Protein AF-A0AAW0ESG6-F1 (afdb_monomer)

Sequence (298 aa):
MRFTSLAPRLLRRYSSSGGVVALDISRRGLSHQASRWLDRLRYGADDAPTMGSWESAYDDDAIGMRKLYCKALVHASGGSRLARDWIAGCAALTSPDPSLIHTALQHDATEADVHELREYILSQMLEHGSRRSGGRSHHQPGTRASEVRNQHDEDDDDDDDDLPEVMAPRARTGRAAITPAAAPESSSTTAESPPSPSSSAPPPLPPPTPESIRDAEHCLLQHSPEVRCFMYDAMTAGLFHSNNDLRTVEAARRHTFAIGAIIFGLSFDELTALWRVVEAELLLKKEKTKVLGQQWGE

Foldseek 3Di:
DDDDDDDDDDDDDDPDPPPPPPPPPVLPADDLVVLLVVCCVQPVDSAAAQLLHSDALPDPVVVVSSLLSLLLLCVLLVVDQQLLVVQLVSCVRHHSDCVSNVSSNDRPRDVVSNLVNLVVLLVVVVVVVVVVVPDPDPDDDDDDDDDDDDDDDDDDDDDDDDDDDDDDDDDDDDDDDDDDDDDDDDDDDDDDDDPDPDPDDDPPDPDQDPVNVVVVSLVVLQPDSSLLSSLLSSLLSSCRVVVPPVVSNVVSLVSSVCSCCVNNVHDPVSSVVSNVVSVVVVVVVVVCCVVVVDDPDD

Mean predicted aligned error: 17.23 Å

pLDDT: mean 72.79, std 23.31, range [29.19, 98.31]

Organism: NCBI:txid1808958

Radius of gyration: 32.1 Å; Cα contacts (8 Å, |Δi|>4): 223; chains: 1; bounding box: 64×110×81 Å

Secondary structure (DSSP, 8-state):
----------------------------PPPHHHHHHHHHHHHSSSS--BTTBSS-TT-HHHHHHHHHHHHHHHHHTT--HHHHHHHHHHHHHH-S-HHHHHHHT-S---HHHHHHHHHHHHHHHHHHHHHHHS----------------------------------------------------------PPP------PPPPPPPPHHHHHHHHHHHHHH-HHHHHHHHHHHHHHHTT-TT-HHHHHHHHHHHHHHHHHTS---HHHHHHHHHHHHHHHHHHHHHHHHHT-----

Solvent-accessible surface area (backbone atoms only — not comparable to full-atom values): 18867 Å² total; per-residue (Å²): 134,86,87,86,80,83,87,84,90,79,91,76,90,75,87,70,85,74,72,78,75,75,74,78,69,72,78,78,56,69,52,74,69,53,47,34,49,49,27,32,71,74,70,73,30,74,74,64,54,60,60,72,29,82,60,58,71,79,42,72,78,43,47,61,50,34,44,41,39,38,29,17,37,33,32,47,18,68,59,41,71,52,18,18,53,46,48,20,52,48,34,62,68,66,28,71,57,67,65,44,31,54,54,19,67,52,88,81,53,39,72,64,38,40,50,52,45,50,53,50,54,51,51,53,52,53,56,58,52,54,66,69,72,73,74,83,80,82,80,81,83,89,83,86,89,80,90,80,89,84,88,81,89,84,84,89,82,90,81,89,79,91,72,89,81,79,89,76,85,87,86,78,89,84,89,84,86,82,83,90,83,82,86,81,82,90,82,88,79,80,93,74,86,77,78,76,82,73,90,65,76,77,75,79,76,74,78,83,48,75,64,60,50,51,54,52,51,22,59,53,40,58,72,36,64,57,51,52,51,51,52,47,49,17,52,46,24,35,51,42,88,46,82,80,40,63,67,58,52,52,50,37,48,52,51,36,49,49,47,39,36,73,76,39,44,39,50,71,67,58,52,50,52,49,48,50,52,48,52,52,51,54,50,50,54,52,51,49,34,66,74,69,66,55,76,74,84,128

Structure (mmCIF, N/CA/C/O backbone):
data_AF-A0AAW0ESG6-F1
#
_entry.id   AF-A0AAW0ESG6-F1
#
loop_
_atom_site.group_PDB
_atom_site.id
_atom_site.type_symbol
_atom_site.label_atom_id
_atom_site.label_alt_id
_atom_site.label_comp_id
_atom_site.label_asym_id
_atom_site.label_entity_id
_atom_site.label_seq_id
_atom_site.pdbx_PDB_ins_code
_atom_site.Cartn_x
_atom_site.Cartn_y
_atom_site.Cartn_z
_atom_site.occupancy
_atom_site.B_iso_or_equiv
_atom_site.auth_seq_id
_atom_site.auth_comp_id
_atom_site.auth_asym_id
_atom_site.auth_atom_id
_atom_site.pdbx_PDB_model_num
ATOM 1 N N . MET A 1 1 ? -8.968 62.641 29.604 1.00 33.25 1 MET A N 1
ATOM 2 C CA . MET A 1 1 ? -7.976 63.092 28.602 1.00 33.25 1 MET A CA 1
ATOM 3 C C . MET A 1 1 ? -6.619 63.225 29.281 1.00 33.25 1 MET A C 1
ATOM 5 O O . MET A 1 1 ? -6.559 63.890 30.299 1.00 33.25 1 MET A O 1
ATOM 9 N N . ARG A 1 2 ? -5.586 62.612 28.681 1.00 32.06 2 ARG A N 1
ATOM 10 C CA . ARG A 1 2 ? -4.134 62.795 28.898 1.00 32.06 2 ARG A CA 1
ATOM 11 C C . ARG A 1 2 ? -3.562 62.532 30.302 1.00 32.06 2 ARG A C 1
ATOM 13 O O . ARG A 1 2 ? -3.651 63.373 31.181 1.00 32.06 2 ARG A O 1
ATOM 20 N N . PHE A 1 3 ? -2.778 61.459 30.399 1.00 29.19 3 PHE A N 1
ATOM 21 C CA . PHE A 1 3 ? -1.418 61.561 30.928 1.00 29.19 3 PHE A CA 1
ATOM 22 C C . PHE A 1 3 ? -0.457 60.893 29.942 1.00 29.19 3 PHE A C 1
ATOM 24 O O . PHE A 1 3 ? -0.541 59.704 29.658 1.00 29.19 3 PHE A O 1
ATOM 31 N N . THR A 1 4 ? 0.416 61.714 29.372 1.00 37.34 4 THR A N 1
ATOM 32 C CA . THR A 1 4 ? 1.668 61.331 28.721 1.00 37.34 4 THR A CA 1
ATOM 33 C C . THR A 1 4 ? 2.733 61.145 29.797 1.00 37.34 4 THR A C 1
ATOM 35 O O . THR A 1 4 ? 2.870 62.032 30.636 1.00 37.34 4 THR A O 1
ATOM 38 N N . SER A 1 5 ? 3.542 60.084 29.735 1.00 35.47 5 SER A N 1
ATOM 39 C CA . SER A 1 5 ? 4.913 60.136 30.260 1.00 35.47 5 SER A CA 1
ATOM 40 C C . SER A 1 5 ? 5.808 59.056 29.638 1.00 35.47 5 SER A C 1
ATOM 42 O O . SER A 1 5 ? 5.667 57.870 29.913 1.00 35.47 5 SER A O 1
ATOM 44 N N . LEU A 1 6 ? 6.655 59.526 28.720 1.00 34.28 6 LEU A N 1
ATOM 45 C CA . LEU A 1 6 ? 8.083 59.237 28.523 1.00 34.28 6 LEU A CA 1
ATOM 46 C C . LEU A 1 6 ? 8.638 57.829 28.833 1.00 34.28 6 LEU A C 1
ATOM 48 O O . LEU A 1 6 ? 8.738 57.397 29.977 1.00 34.28 6 LEU A O 1
ATOM 52 N N . ALA A 1 7 ? 9.172 57.204 27.778 1.00 36.34 7 ALA A N 1
ATOM 53 C CA . ALA A 1 7 ? 10.219 56.182 27.846 1.00 36.34 7 ALA A CA 1
ATOM 54 C C . ALA A 1 7 ? 11.552 56.767 28.368 1.00 36.34 7 ALA A C 1
ATOM 56 O O . ALA A 1 7 ? 11.784 57.974 28.244 1.00 36.34 7 ALA A O 1
ATOM 57 N N . PRO A 1 8 ? 12.485 55.915 28.839 1.00 42.25 8 PRO A N 1
ATOM 58 C CA . PRO A 1 8 ? 13.660 55.675 27.998 1.00 42.25 8 PRO A CA 1
ATOM 59 C C . PRO A 1 8 ? 14.181 54.225 27.984 1.00 42.25 8 PRO A C 1
ATOM 61 O O . PRO A 1 8 ? 13.963 53.414 28.878 1.00 42.25 8 PRO A O 1
ATOM 64 N N . ARG A 1 9 ? 14.911 53.948 26.900 1.00 38.94 9 ARG A N 1
ATOM 65 C CA . ARG A 1 9 ? 15.630 52.721 26.536 1.00 38.94 9 ARG A CA 1
ATOM 66 C C . ARG A 1 9 ? 16.686 52.308 27.570 1.00 38.94 9 ARG A C 1
ATOM 68 O O . ARG A 1 9 ? 17.532 53.126 27.914 1.00 38.94 9 ARG A O 1
ATOM 75 N N . LEU A 1 10 ? 16.773 51.007 27.859 1.00 37.81 10 LEU A N 1
ATOM 76 C CA . LEU A 1 10 ? 18.045 50.329 28.131 1.00 37.81 10 LEU A CA 1
ATOM 77 C C . LEU A 1 10 ? 18.095 48.988 27.388 1.00 37.81 10 LEU A C 1
ATOM 79 O O . LEU A 1 10 ? 17.306 48.078 27.622 1.00 37.81 10 LEU A O 1
ATOM 83 N N . LEU A 1 11 ? 19.051 48.910 26.465 1.00 37.44 11 LEU A N 1
ATOM 84 C CA . LEU A 1 11 ? 19.551 47.691 25.847 1.00 37.44 11 LEU A CA 1
ATOM 85 C C . LEU A 1 11 ? 20.154 46.781 26.922 1.00 37.44 11 LEU A C 1
ATOM 87 O O . LEU A 1 11 ? 21.066 47.198 27.635 1.00 37.44 11 LEU A O 1
ATOM 91 N N . ARG A 1 12 ? 19.765 45.505 26.945 1.00 32.03 12 ARG A N 1
ATOM 92 C CA . ARG A 1 12 ? 20.689 44.446 27.360 1.00 32.03 12 ARG A CA 1
ATOM 93 C C . ARG A 1 12 ? 20.434 43.185 26.547 1.00 32.03 12 ARG A C 1
ATOM 95 O O . ARG A 1 12 ? 19.445 42.488 26.740 1.00 32.03 12 ARG A O 1
ATOM 102 N N . ARG A 1 13 ? 21.359 42.929 25.617 1.00 35.78 13 ARG A N 1
ATOM 103 C CA . ARG A 1 13 ? 21.587 41.618 25.010 1.00 35.78 13 ARG A CA 1
ATOM 104 C C . ARG A 1 13 ? 21.754 40.604 26.139 1.00 35.78 13 ARG A C 1
ATOM 106 O O . ARG A 1 13 ? 22.724 40.695 26.885 1.00 35.78 13 ARG A O 1
ATOM 113 N N . TYR A 1 14 ? 20.847 39.644 26.223 1.00 35.81 14 TYR A N 1
ATOM 114 C CA . TYR A 1 14 ? 21.168 38.342 26.779 1.00 35.81 14 TYR A CA 1
ATOM 115 C C . TYR A 1 14 ? 21.298 37.381 25.606 1.00 35.81 14 TYR A C 1
ATOM 117 O O . TYR A 1 14 ? 20.312 36.919 25.040 1.00 35.81 14 TYR A O 1
ATOM 125 N N . SER A 1 15 ? 22.551 37.126 25.231 1.00 44.00 15 SER A N 1
ATOM 126 C CA . SER A 1 15 ? 22.928 35.865 24.611 1.00 44.00 15 SER A CA 1
ATOM 127 C C . SER A 1 15 ? 22.594 34.771 25.619 1.00 44.00 15 SER A C 1
ATOM 129 O O . SER A 1 15 ? 23.345 34.558 26.566 1.00 44.00 15 SER A O 1
ATOM 131 N N . SER A 1 16 ? 21.448 34.120 25.451 1.00 37.12 16 SER A N 1
ATOM 132 C CA . SER A 1 16 ? 21.205 32.828 26.076 1.00 37.12 16 SER A CA 1
ATOM 133 C C . SER A 1 16 ? 21.389 31.782 24.995 1.00 37.12 16 SER A C 1
ATOM 135 O O . SER A 1 16 ? 20.548 31.611 24.114 1.00 37.12 16 SER A O 1
ATOM 137 N N . SER A 1 17 ? 22.555 31.147 25.047 1.00 39.59 17 SER A N 1
ATOM 138 C CA . SER A 1 17 ? 22.829 29.856 24.438 1.00 39.59 17 SER A CA 1
ATOM 139 C C . SER A 1 17 ? 21.845 28.846 25.030 1.00 39.59 17 SER A C 1
ATOM 141 O O . SER A 1 17 ? 22.154 28.156 25.999 1.00 39.59 17 SER A O 1
ATOM 143 N N . GLY A 1 18 ? 20.632 28.806 24.480 1.00 31.14 18 GLY A N 1
ATOM 144 C CA . GLY A 1 18 ? 19.673 27.742 24.723 1.00 31.14 18 GLY A CA 1
ATOM 145 C C . GLY A 1 18 ? 20.180 26.502 24.015 1.00 31.14 18 GLY A C 1
ATOM 146 O O . GLY A 1 18 ? 19.851 26.278 22.854 1.00 31.14 18 GLY A O 1
ATOM 147 N N . GLY A 1 19 ? 21.041 25.749 24.702 1.00 32.47 19 GLY A N 1
ATOM 148 C CA . GLY A 1 19 ? 21.409 24.407 24.295 1.00 32.47 19 GLY A CA 1
ATOM 149 C C . GLY A 1 19 ? 20.128 23.634 24.032 1.00 32.47 19 GLY A C 1
ATOM 150 O O . GLY A 1 19 ? 19.306 23.459 24.932 1.00 32.47 19 GLY A O 1
ATOM 151 N N . VAL A 1 20 ? 19.944 23.227 22.779 1.00 37.28 20 VAL A N 1
ATOM 152 C CA . VAL A 1 20 ? 18.993 22.185 22.429 1.00 37.28 20 VAL A CA 1
ATOM 153 C C . VAL A 1 20 ? 19.449 20.982 23.236 1.00 37.28 20 VAL A C 1
ATOM 155 O O . VAL A 1 20 ? 20.477 20.379 22.937 1.00 37.28 20 VAL A O 1
ATOM 158 N N . VAL A 1 21 ? 18.741 20.702 24.328 1.00 38.62 21 VAL A N 1
ATOM 159 C CA . VAL A 1 21 ? 18.839 19.418 25.002 1.00 38.62 21 VAL A CA 1
ATOM 160 C C . VAL A 1 21 ? 18.396 18.425 23.943 1.00 38.62 21 VAL A C 1
ATOM 162 O O . VAL A 1 21 ? 17.206 18.300 23.661 1.00 38.62 21 VAL A O 1
ATOM 165 N N . ALA A 1 22 ? 19.374 17.808 23.282 1.00 37.84 22 ALA A N 1
ATOM 166 C CA . ALA A 1 22 ? 19.162 16.591 22.538 1.00 37.84 22 ALA A CA 1
ATOM 167 C C . ALA A 1 22 ? 18.583 15.620 23.562 1.00 37.84 22 ALA A C 1
ATOM 169 O O . ALA A 1 22 ? 19.297 15.092 24.414 1.00 37.84 22 ALA A O 1
ATOM 170 N N . LEU A 1 23 ? 17.256 15.488 23.556 1.00 38.47 23 LEU A N 1
ATOM 171 C CA . LEU A 1 23 ? 16.622 14.311 24.100 1.00 38.47 23 LEU A CA 1
ATOM 172 C C . LEU A 1 23 ? 17.260 13.178 23.315 1.00 38.47 23 LEU A C 1
ATOM 174 O O . LEU A 1 23 ? 16.970 12.993 22.134 1.00 38.47 23 LEU A O 1
ATOM 178 N N . ASP A 1 24 ? 18.201 12.503 23.961 1.00 37.38 24 ASP A N 1
ATOM 179 C CA . ASP A 1 24 ? 18.679 11.204 23.549 1.00 37.38 24 ASP A CA 1
ATOM 180 C C . ASP A 1 24 ? 17.465 10.284 23.679 1.00 37.38 24 ASP A C 1
ATOM 182 O O . ASP A 1 24 ? 17.207 9.656 24.711 1.00 37.38 24 ASP A O 1
ATOM 186 N N . ILE A 1 25 ? 16.598 10.346 22.663 1.00 45.62 25 ILE A N 1
ATOM 187 C CA . ILE A 1 25 ? 15.529 9.392 22.444 1.00 45.62 25 ILE A CA 1
ATOM 188 C C . ILE A 1 25 ? 16.291 8.123 22.128 1.00 45.62 25 ILE A C 1
ATOM 190 O O . ILE A 1 25 ? 16.621 7.843 20.978 1.00 45.62 25 ILE A O 1
ATOM 194 N N . SER A 1 26 ? 16.639 7.410 23.198 1.00 40.91 26 SER A N 1
ATOM 195 C CA . SER A 1 26 ? 17.191 6.073 23.158 1.00 40.91 26 SER A CA 1
ATOM 196 C C . SER A 1 26 ? 16.392 5.327 22.096 1.00 40.91 26 SER A C 1
ATOM 198 O O . SER A 1 26 ? 15.177 5.169 22.262 1.00 40.91 26 SER A O 1
ATOM 200 N N . ARG A 1 27 ? 17.041 5.009 20.963 1.00 49.03 27 ARG A N 1
ATOM 201 C CA . ARG A 1 27 ? 16.448 4.337 19.799 1.00 49.03 27 ARG A CA 1
ATOM 202 C C . ARG A 1 27 ? 15.980 2.950 20.249 1.00 49.03 27 ARG A C 1
ATOM 204 O O . ARG A 1 27 ? 16.647 1.950 20.012 1.00 49.03 27 ARG A O 1
ATOM 211 N N . ARG A 1 28 ? 14.854 2.881 20.958 1.00 50.75 28 ARG A N 1
ATOM 212 C CA . ARG A 1 28 ? 14.177 1.638 21.318 1.00 50.75 28 ARG A CA 1
ATOM 213 C C . ARG A 1 28 ? 13.417 1.194 20.084 1.00 50.75 28 ARG A C 1
ATOM 215 O O . ARG A 1 28 ? 12.222 1.439 19.978 1.00 50.75 28 ARG A O 1
ATOM 222 N N . GLY A 1 29 ? 14.120 0.631 19.113 1.00 53.72 29 GLY A N 1
ATOM 223 C CA . GLY A 1 29 ? 13.420 -0.089 18.066 1.00 53.72 29 GLY A CA 1
ATOM 224 C C . GLY A 1 29 ? 13.092 -1.502 18.525 1.00 53.72 29 GLY A C 1
ATOM 225 O O . GLY A 1 29 ? 13.468 -1.960 19.609 1.00 53.72 29 GLY A O 1
ATOM 226 N N . LEU A 1 30 ? 12.321 -2.174 17.690 1.00 61.03 30 LEU A N 1
ATOM 227 C CA . LEU A 1 30 ? 11.852 -3.519 17.952 1.00 61.03 30 LEU A CA 1
ATOM 228 C C . LEU A 1 30 ? 13.020 -4.506 17.893 1.00 61.03 30 LEU A C 1
ATOM 230 O O . LEU A 1 30 ? 13.937 -4.365 17.082 1.00 61.03 30 LEU A O 1
ATOM 234 N N . SER A 1 31 ? 12.993 -5.515 18.764 1.00 70.75 31 SER A N 1
ATOM 235 C CA . SER A 1 31 ? 13.894 -6.658 18.624 1.00 70.75 31 SER A CA 1
ATOM 236 C C . SER A 1 31 ? 13.588 -7.392 17.314 1.00 70.75 31 SER A C 1
ATOM 238 O O . SER A 1 31 ? 12.449 -7.372 16.848 1.00 70.75 31 SER A O 1
ATOM 240 N N . HIS A 1 32 ? 14.559 -8.117 16.748 1.00 69.25 32 HIS A N 1
ATOM 241 C CA . HIS A 1 32 ? 14.316 -8.961 15.566 1.00 69.25 32 HIS A CA 1
ATOM 242 C C . HIS A 1 32 ? 13.120 -9.912 15.748 1.00 69.25 32 HIS A C 1
ATOM 244 O O . HIS A 1 32 ? 12.371 -10.165 14.809 1.00 69.25 32 HIS A O 1
ATOM 250 N N . GLN A 1 33 ? 12.907 -10.408 16.970 1.00 72.69 33 GLN A N 1
ATOM 251 C CA . GLN A 1 33 ? 11.758 -11.247 17.306 1.00 72.69 33 GLN A CA 1
ATOM 252 C C . GLN A 1 33 ? 10.431 -10.478 17.233 1.00 72.69 33 GLN A C 1
ATOM 254 O O . GLN A 1 33 ? 9.443 -11.022 16.745 1.00 72.69 33 GLN A O 1
ATOM 259 N N . ALA A 1 34 ? 10.408 -9.223 17.686 1.00 72.31 34 ALA A N 1
ATOM 260 C CA . ALA A 1 34 ? 9.235 -8.363 17.589 1.00 72.31 34 ALA A CA 1
ATOM 261 C C . ALA A 1 34 ? 8.948 -7.939 16.138 1.00 72.31 34 ALA A C 1
ATOM 263 O O . ALA A 1 34 ? 7.782 -7.922 15.754 1.00 72.31 34 ALA A O 1
ATOM 264 N N . SER A 1 35 ? 9.972 -7.690 15.314 1.00 71.44 35 SER A N 1
ATOM 265 C CA . SER A 1 35 ? 9.792 -7.418 13.878 1.00 71.44 35 SER A CA 1
ATOM 266 C C . SER A 1 35 ? 9.188 -8.616 13.144 1.00 71.44 35 SER A C 1
ATOM 268 O O . SER A 1 35 ? 8.136 -8.479 12.537 1.00 71.44 35 SER A O 1
ATOM 270 N N . ARG A 1 36 ? 9.743 -9.824 13.316 1.00 76.56 36 ARG A N 1
ATOM 271 C CA . ARG A 1 36 ? 9.163 -11.051 12.732 1.00 76.56 36 ARG A CA 1
ATOM 272 C C . ARG A 1 36 ? 7.758 -11.354 13.235 1.00 76.56 36 ARG A C 1
ATOM 274 O O . ARG A 1 36 ? 6.940 -11.940 12.532 1.00 76.56 36 ARG A O 1
ATOM 281 N N . TRP A 1 37 ? 7.473 -11.025 14.494 1.00 75.81 37 TRP A N 1
ATOM 282 C CA . TRP A 1 37 ? 6.117 -11.139 15.020 1.00 75.81 37 TRP A CA 1
ATOM 283 C C . TRP A 1 37 ? 5.169 -10.153 14.330 1.00 75.81 37 TRP A C 1
ATOM 285 O O . TRP A 1 37 ? 4.060 -10.547 13.975 1.00 75.81 37 TRP A O 1
ATOM 295 N N . LEU A 1 38 ? 5.601 -8.911 14.092 1.00 73.94 38 LEU A N 1
ATOM 296 C CA . LEU A 1 38 ? 4.822 -7.933 13.335 1.00 73.94 38 LEU A CA 1
ATOM 297 C C . LEU A 1 38 ? 4.626 -8.342 11.877 1.00 73.94 38 LEU A C 1
ATOM 299 O O . LEU A 1 38 ? 3.518 -8.185 11.375 1.00 73.94 38 LEU A O 1
ATOM 303 N N . ASP A 1 39 ? 5.643 -8.890 11.219 1.00 79.12 39 ASP A N 1
ATOM 304 C CA . ASP A 1 39 ? 5.536 -9.350 9.832 1.00 79.12 39 ASP A CA 1
ATOM 305 C C . ASP A 1 39 ? 4.569 -10.527 9.717 1.00 79.12 39 ASP A C 1
ATOM 307 O O . ASP A 1 39 ? 3.667 -10.509 8.878 1.00 79.12 39 ASP A O 1
ATOM 311 N N . ARG A 1 40 ? 4.644 -11.488 10.646 1.00 77.56 40 ARG A N 1
ATOM 312 C CA . ARG A 1 40 ? 3.643 -12.558 10.743 1.00 77.56 40 ARG A CA 1
ATOM 313 C C . ARG A 1 40 ? 2.249 -12.022 11.004 1.00 77.56 40 ARG A C 1
ATOM 315 O O . ARG A 1 40 ? 1.290 -12.507 10.413 1.00 77.56 40 ARG A O 1
ATOM 322 N N . LEU A 1 41 ? 2.128 -11.035 11.886 1.00 70.00 41 LEU A N 1
ATOM 323 C CA . LEU A 1 41 ? 0.845 -10.427 12.212 1.00 70.00 41 LEU A CA 1
ATOM 324 C C . LEU A 1 41 ? 0.250 -9.659 11.023 1.00 70.00 41 LEU A C 1
ATOM 326 O O . LEU A 1 41 ? -0.967 -9.664 10.866 1.00 70.00 41 LEU A O 1
ATOM 330 N N . ARG A 1 42 ? 1.081 -8.981 10.224 1.00 72.94 42 ARG A N 1
ATOM 331 C CA . ARG A 1 42 ? 0.651 -8.125 9.108 1.00 72.94 42 ARG A CA 1
ATOM 332 C C . ARG A 1 42 ? 0.454 -8.883 7.807 1.00 72.94 42 ARG A C 1
ATOM 334 O O . ARG A 1 42 ? -0.531 -8.662 7.121 1.00 72.94 42 ARG A O 1
ATOM 341 N N . TYR A 1 43 ? 1.392 -9.753 7.467 1.00 81.88 43 TYR A N 1
ATOM 342 C CA . TYR A 1 43 ? 1.466 -10.379 6.150 1.00 81.88 43 TYR A CA 1
ATOM 343 C C . TYR A 1 43 ? 1.310 -11.901 6.203 1.00 81.88 43 TYR A C 1
ATOM 345 O O . TYR A 1 43 ? 1.273 -12.547 5.160 1.00 81.88 43 TYR A O 1
ATOM 353 N N . GLY A 1 44 ? 1.232 -12.497 7.399 1.00 76.81 44 GLY A N 1
ATOM 354 C CA . GLY A 1 44 ? 1.145 -13.951 7.555 1.00 76.81 44 GLY A CA 1
ATOM 355 C C . GLY A 1 44 ? 2.434 -14.694 7.189 1.00 76.81 44 GLY A C 1
ATOM 356 O O . GLY A 1 44 ? 2.390 -15.905 6.985 1.00 76.81 44 GLY A O 1
ATOM 357 N N . ALA A 1 45 ? 3.565 -13.989 7.096 1.00 79.38 45 ALA A N 1
ATOM 358 C CA . ALA A 1 45 ? 4.862 -14.535 6.704 1.00 79.38 45 ALA A CA 1
ATOM 359 C C . ALA A 1 45 ? 5.926 -14.263 7.775 1.00 79.38 45 ALA A C 1
ATOM 361 O O . ALA A 1 45 ? 5.853 -13.260 8.481 1.00 79.38 45 ALA A O 1
ATOM 362 N N . ASP A 1 46 ? 6.910 -15.158 7.896 1.00 75.62 46 ASP A N 1
ATOM 363 C CA . ASP A 1 46 ? 8.012 -14.999 8.857 1.00 75.62 46 ASP A CA 1
ATOM 364 C C . ASP A 1 46 ? 8.942 -13.832 8.509 1.00 75.62 46 ASP A C 1
ATOM 366 O O . ASP A 1 46 ? 9.502 -13.228 9.421 1.00 75.62 46 ASP A O 1
ATOM 370 N N . ASP A 1 47 ? 9.057 -13.504 7.220 1.00 79.50 47 ASP A N 1
ATOM 371 C CA . ASP A 1 47 ? 9.830 -12.376 6.714 1.00 79.50 47 ASP A CA 1
ATOM 372 C C . ASP A 1 47 ? 9.009 -11.638 5.639 1.00 79.50 47 ASP A C 1
ATOM 374 O O . ASP A 1 47 ? 8.425 -12.259 4.743 1.00 79.50 47 ASP A O 1
ATOM 378 N N . ALA A 1 48 ? 8.975 -10.308 5.718 1.00 84.38 48 ALA A N 1
ATOM 379 C CA . ALA A 1 48 ? 8.312 -9.436 4.753 1.00 84.38 48 ALA A CA 1
ATOM 380 C C . ALA A 1 48 ? 9.026 -8.074 4.679 1.00 84.38 48 ALA A C 1
ATOM 382 O O . ALA A 1 48 ? 9.680 -7.670 5.645 1.00 84.38 48 ALA A O 1
ATOM 383 N N . PRO A 1 49 ? 8.898 -7.327 3.566 1.00 85.81 49 PRO A N 1
ATOM 384 C CA . PRO A 1 49 ? 9.491 -6.006 3.470 1.00 85.81 49 PRO A CA 1
ATOM 385 C C . PRO A 1 49 ? 8.755 -5.048 4.411 1.00 85.81 49 PRO A C 1
ATOM 387 O O . PRO A 1 49 ? 7.581 -4.712 4.232 1.00 85.81 49 PRO A O 1
ATOM 390 N N . THR A 1 50 ? 9.466 -4.570 5.424 1.00 84.56 50 THR A N 1
ATOM 391 C CA . THR A 1 50 ? 8.948 -3.584 6.364 1.00 84.56 50 THR A CA 1
ATOM 392 C C . THR A 1 50 ? 9.079 -2.194 5.751 1.00 84.56 50 THR A C 1
ATOM 394 O O . THR A 1 50 ? 10.189 -1.675 5.587 1.00 84.56 50 THR A O 1
ATOM 397 N N . MET A 1 51 ? 7.939 -1.568 5.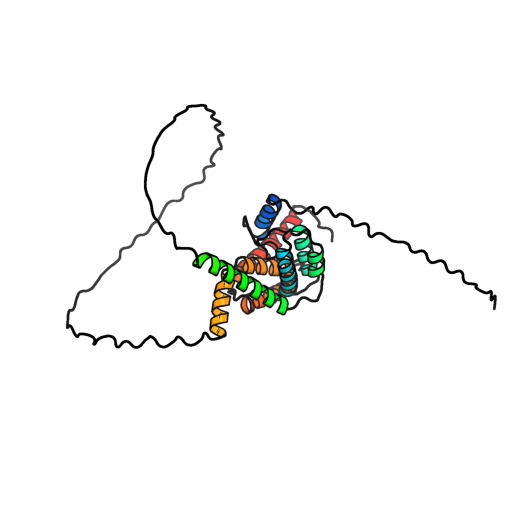437 1.00 86.88 51 MET A N 1
ATOM 398 C CA . MET A 1 51 ? 7.884 -0.256 4.775 1.00 86.88 51 MET A CA 1
ATOM 399 C C . MET A 1 51 ? 8.692 -0.240 3.464 1.00 86.88 51 MET A C 1
ATOM 401 O O . MET A 1 51 ? 9.456 0.688 3.206 1.00 86.88 51 MET A O 1
ATOM 405 N N . GLY A 1 52 ? 8.571 -1.312 2.676 1.00 85.19 52 GLY A N 1
ATOM 406 C CA . GLY A 1 52 ? 9.267 -1.484 1.398 1.00 85.19 52 GLY A CA 1
ATOM 407 C C . GLY A 1 52 ? 10.679 -2.064 1.490 1.00 85.19 52 GLY A C 1
ATOM 408 O O . GLY A 1 52 ? 11.243 -2.397 0.452 1.00 85.19 52 GLY A O 1
ATOM 409 N N . SER A 1 53 ? 11.247 -2.219 2.694 1.00 85.50 53 SER A N 1
ATOM 410 C CA . SER A 1 53 ? 12.636 -2.654 2.888 1.00 85.50 53 SER A CA 1
ATOM 411 C C . SER A 1 53 ? 12.770 -4.017 3.546 1.00 85.50 53 SER A C 1
ATOM 413 O O . SER A 1 53 ? 12.154 -4.270 4.579 1.00 85.50 53 SER A O 1
ATOM 415 N N . TRP A 1 54 ? 13.649 -4.851 2.989 1.00 85.75 54 TRP A N 1
ATOM 416 C CA . TRP A 1 54 ? 14.151 -6.076 3.626 1.00 85.75 54 TRP A CA 1
ATOM 417 C C . TRP A 1 54 ? 15.333 -5.824 4.567 1.00 85.75 54 TRP A C 1
ATOM 419 O O . TRP A 1 54 ? 15.724 -6.710 5.325 1.00 85.75 54 TRP A O 1
ATOM 429 N N . GLU A 1 55 ? 15.928 -4.636 4.495 1.00 83.69 55 GLU A N 1
ATOM 430 C CA . GLU A 1 55 ? 17.079 -4.249 5.305 1.00 83.69 55 GLU A CA 1
ATOM 431 C C . GLU A 1 55 ? 16.649 -3.841 6.715 1.00 83.69 55 GLU A C 1
ATOM 433 O O . GLU A 1 55 ? 15.467 -3.620 7.009 1.00 83.69 55 GLU A O 1
ATOM 438 N N . SER A 1 56 ? 17.622 -3.704 7.615 1.00 77.88 56 SER A N 1
ATOM 439 C CA . SER A 1 56 ? 17.353 -3.368 9.006 1.00 77.88 56 SER A CA 1
ATOM 440 C C . SER A 1 56 ? 16.678 -2.001 9.124 1.00 77.88 56 SER A C 1
ATOM 442 O O . SER A 1 56 ? 16.945 -1.070 8.356 1.00 77.88 56 SER A O 1
ATOM 444 N N . ALA A 1 57 ? 15.807 -1.835 10.124 1.00 73.69 57 ALA A N 1
ATOM 445 C CA . ALA A 1 57 ? 15.139 -0.560 10.418 1.00 73.69 57 ALA A CA 1
ATOM 446 C C . ALA A 1 57 ? 16.118 0.593 10.726 1.00 73.69 57 ALA A C 1
ATOM 448 O O . ALA A 1 57 ? 15.708 1.754 10.759 1.00 73.69 57 ALA A O 1
ATOM 449 N N . TYR A 1 58 ? 17.389 0.259 10.962 1.00 71.88 58 TYR A N 1
ATOM 450 C CA . TYR A 1 58 ? 18.458 1.165 11.366 1.00 71.88 58 TYR A CA 1
ATOM 451 C C . TYR A 1 58 ? 19.482 1.454 10.269 1.00 71.88 58 TYR A C 1
ATOM 453 O O . TYR A 1 58 ? 20.354 2.288 10.504 1.00 71.88 58 TYR A O 1
ATOM 461 N N . ASP A 1 59 ? 19.396 0.781 9.121 1.00 79.44 59 ASP A N 1
ATOM 462 C CA . ASP A 1 59 ? 20.317 1.025 8.015 1.00 79.44 59 ASP A CA 1
ATOM 463 C C . ASP A 1 59 ? 19.949 2.353 7.342 1.00 79.44 59 ASP A C 1
ATOM 465 O O . ASP A 1 59 ? 18.795 2.573 6.956 1.00 79.44 59 ASP A O 1
ATOM 469 N N . ASP A 1 60 ? 20.927 3.255 7.233 1.00 75.56 60 ASP A N 1
ATOM 470 C CA . ASP A 1 60 ? 20.727 4.578 6.634 1.00 75.56 60 ASP A CA 1
ATOM 471 C C . ASP A 1 60 ? 20.381 4.462 5.139 1.00 75.56 60 ASP A C 1
ATOM 473 O O . ASP A 1 60 ? 19.588 5.251 4.635 1.00 75.56 60 ASP A O 1
ATOM 477 N N . ASP A 1 61 ? 20.873 3.437 4.440 1.00 75.50 61 ASP A N 1
ATOM 478 C CA . ASP A 1 61 ? 20.532 3.190 3.031 1.00 75.50 61 ASP A CA 1
ATOM 479 C C . ASP A 1 61 ? 19.046 2.814 2.864 1.00 75.50 61 ASP A C 1
ATOM 481 O O . ASP A 1 61 ? 18.362 3.273 1.941 1.00 75.50 61 ASP A O 1
ATOM 485 N N . ALA A 1 62 ? 18.488 2.095 3.840 1.00 84.12 62 ALA A N 1
ATOM 486 C CA . ALA A 1 62 ? 17.084 1.713 3.863 1.00 84.12 62 ALA A CA 1
ATOM 487 C C . ALA A 1 62 ? 16.141 2.897 4.137 1.00 84.12 62 ALA A C 1
ATOM 489 O O . ALA A 1 62 ? 14.952 2.830 3.808 1.00 84.12 62 ALA A O 1
ATOM 490 N N . ILE A 1 63 ? 16.624 3.991 4.744 1.00 88.38 63 ILE A N 1
ATOM 491 C CA . ILE A 1 63 ? 15.756 5.118 5.109 1.00 88.38 63 ILE A CA 1
ATOM 492 C C . ILE A 1 63 ? 15.243 5.882 3.894 1.00 88.38 63 ILE A C 1
ATOM 494 O O . ILE A 1 63 ? 14.098 6.340 3.893 1.00 88.38 63 ILE A O 1
ATOM 498 N N . GLY A 1 64 ? 16.076 6.006 2.856 1.00 89.06 64 GLY A N 1
ATOM 499 C CA . GLY A 1 64 ? 15.717 6.691 1.619 1.00 89.06 64 GLY A CA 1
ATOM 500 C C . GLY A 1 64 ? 14.522 6.015 0.961 1.00 89.06 64 GLY A C 1
ATOM 501 O O . GLY A 1 64 ? 13.519 6.664 0.662 1.00 89.06 64 GLY A O 1
ATOM 502 N N . MET A 1 65 ? 14.572 4.689 0.853 1.00 90.75 65 MET A N 1
ATOM 503 C CA . MET A 1 65 ? 13.455 3.935 0.309 1.00 90.75 65 MET A CA 1
ATOM 504 C C . MET A 1 65 ? 12.242 3.915 1.242 1.00 90.75 65 MET A C 1
ATOM 506 O O . MET A 1 65 ? 11.132 4.090 0.752 1.00 90.75 65 MET A O 1
ATOM 510 N N . ARG A 1 66 ? 12.392 3.803 2.568 1.00 92.69 66 ARG A N 1
ATOM 511 C CA . ARG A 1 66 ? 11.220 3.882 3.464 1.00 92.69 66 ARG A CA 1
ATOM 512 C C . ARG A 1 66 ? 10.488 5.219 3.341 1.00 92.69 66 ARG A C 1
ATOM 514 O O . ARG A 1 66 ? 9.263 5.251 3.416 1.00 92.69 66 ARG A O 1
ATOM 521 N N . LYS A 1 67 ? 11.213 6.322 3.113 1.00 94.25 67 LYS A N 1
ATOM 522 C CA . LYS A 1 67 ? 10.606 7.632 2.820 1.00 94.25 67 LYS A CA 1
ATOM 523 C C . LYS A 1 67 ? 9.828 7.602 1.513 1.00 94.25 67 LYS A C 1
ATOM 525 O O . LYS A 1 67 ? 8.680 8.039 1.499 1.00 94.25 67 LYS A O 1
ATOM 530 N N . LEU A 1 68 ? 10.432 7.072 0.452 1.00 95.12 68 LEU A N 1
ATOM 531 C CA . LEU A 1 68 ? 9.775 6.908 -0.842 1.00 95.12 68 LEU A CA 1
ATOM 532 C C . LEU A 1 68 ? 8.513 6.038 -0.722 1.00 95.12 68 LEU A C 1
ATOM 534 O O . LEU A 1 68 ? 7.442 6.446 -1.165 1.00 95.12 68 LEU A O 1
ATOM 538 N N . TYR A 1 69 ? 8.610 4.902 -0.028 1.00 96.00 69 TYR A N 1
ATOM 539 C CA . TYR A 1 69 ? 7.492 4.009 0.267 1.00 96.00 69 TYR A CA 1
ATOM 540 C C . TYR A 1 69 ? 6.381 4.739 1.019 1.00 96.00 69 TYR A C 1
ATOM 542 O O . TYR A 1 69 ? 5.234 4.677 0.595 1.00 96.00 69 TYR A O 1
ATOM 550 N N . CYS A 1 70 ? 6.700 5.494 2.080 1.00 95.62 70 CYS A N 1
ATOM 551 C CA . CYS A 1 70 ? 5.720 6.321 2.787 1.00 95.62 70 CYS A CA 1
ATOM 552 C C . CYS A 1 70 ? 4.986 7.276 1.837 1.00 95.62 70 CYS A C 1
ATOM 554 O O . CYS A 1 70 ? 3.759 7.317 1.861 1.00 95.62 70 CYS A O 1
ATOM 556 N N . LYS A 1 71 ? 5.705 8.040 1.002 1.00 96.50 71 LYS A N 1
ATOM 557 C CA . LYS A 1 71 ? 5.078 9.014 0.088 1.00 96.50 71 LYS A CA 1
ATOM 558 C C . LYS A 1 71 ? 4.178 8.325 -0.933 1.00 96.50 71 LYS A C 1
ATOM 560 O O . LYS A 1 71 ? 3.014 8.698 -1.074 1.00 96.50 71 LYS A O 1
ATOM 565 N N . ALA A 1 72 ? 4.687 7.282 -1.584 1.00 97.88 72 ALA A N 1
ATOM 566 C CA . ALA A 1 72 ? 3.921 6.478 -2.527 1.00 97.88 72 ALA A CA 1
ATOM 567 C C . ALA A 1 72 ? 2.670 5.881 -1.868 1.00 97.88 72 ALA A C 1
ATOM 569 O O . ALA A 1 72 ? 1.586 5.911 -2.448 1.00 97.88 72 ALA A O 1
ATOM 570 N N . LEU A 1 73 ? 2.797 5.402 -0.628 1.00 97.38 73 LEU A N 1
ATOM 571 C CA . LEU A 1 73 ? 1.709 4.799 0.130 1.00 97.38 73 LEU A CA 1
ATOM 572 C C . LEU A 1 73 ? 0.621 5.819 0.475 1.00 97.38 73 LEU A C 1
ATOM 574 O O . LEU A 1 73 ? -0.557 5.515 0.311 1.00 97.38 73 LEU A O 1
ATOM 578 N N . VAL A 1 74 ? 0.999 7.041 0.871 1.00 97.12 74 VAL A N 1
ATOM 579 C CA . VAL A 1 74 ? 0.050 8.143 1.109 1.00 97.12 74 VAL A CA 1
ATOM 580 C C . VAL A 1 74 ? -0.760 8.440 -0.152 1.00 97.12 74 VAL A C 1
ATOM 582 O O . VAL A 1 74 ? -1.981 8.594 -0.072 1.00 97.12 74 VAL A O 1
ATOM 585 N N . HIS A 1 75 ? -0.114 8.505 -1.319 1.00 97.62 75 HIS A N 1
ATOM 586 C CA . HIS A 1 75 ? -0.826 8.714 -2.579 1.00 97.62 75 HIS A CA 1
ATOM 587 C C . HIS A 1 75 ? -1.729 7.519 -2.923 1.00 97.62 75 HIS A C 1
ATOM 589 O O . HIS A 1 75 ? -2.907 7.693 -3.249 1.00 97.62 75 HIS A O 1
ATOM 595 N N . ALA A 1 76 ? -1.205 6.298 -2.800 1.00 97.69 76 ALA A N 1
ATOM 596 C CA . ALA A 1 76 ? -1.917 5.077 -3.157 1.00 97.69 76 ALA A CA 1
ATOM 597 C C . ALA A 1 76 ? -3.126 4.790 -2.264 1.00 97.69 76 ALA A C 1
ATOM 599 O O . ALA A 1 76 ? -4.130 4.264 -2.739 1.00 97.69 76 ALA A O 1
ATOM 600 N N . SER A 1 77 ? -3.091 5.215 -1.002 1.00 96.38 77 SER A N 1
ATOM 601 C CA . SER A 1 77 ? -4.225 5.129 -0.081 1.00 96.38 77 SER A CA 1
ATOM 602 C C . SER A 1 77 ? -5.267 6.244 -0.273 1.00 96.38 77 SER A C 1
ATOM 604 O O . SER A 1 77 ? -6.209 6.351 0.512 1.00 96.38 77 SER A O 1
ATOM 606 N N . GLY A 1 78 ? -5.088 7.128 -1.263 1.00 93.25 78 GLY A N 1
ATOM 607 C CA . GLY A 1 78 ? -5.985 8.252 -1.555 1.00 93.25 78 GLY A CA 1
ATOM 608 C C . GLY A 1 78 ? -5.732 9.520 -0.729 1.00 93.25 78 GLY A C 1
ATOM 609 O O . GLY A 1 78 ? -6.548 10.439 -0.760 1.00 93.25 78 GLY A O 1
ATOM 610 N N . GLY A 1 79 ? -4.632 9.593 0.029 1.00 91.69 79 GLY A N 1
ATOM 611 C CA . GLY A 1 79 ? -4.168 10.820 0.692 1.00 91.69 79 GLY A CA 1
ATOM 612 C C . GLY A 1 79 ? -5.048 11.359 1.825 1.00 91.69 79 GLY A C 1
ATOM 613 O O . GLY A 1 79 ? -4.860 12.497 2.265 1.00 91.69 79 GLY A O 1
ATOM 614 N N . SER A 1 80 ? -6.019 10.581 2.313 1.00 91.94 80 SER A N 1
ATOM 615 C CA . SER A 1 80 ? -6.900 11.023 3.397 1.00 91.94 80 SER A CA 1
ATOM 616 C C . SER A 1 80 ? -6.114 11.258 4.694 1.00 91.94 80 SER A C 1
ATOM 618 O O . SER A 1 80 ? -5.055 10.673 4.927 1.00 91.94 80 SER A O 1
ATOM 620 N N . ARG A 1 81 ? -6.627 12.119 5.583 1.00 92.81 81 ARG A N 1
ATOM 621 C CA . ARG A 1 81 ? -6.006 12.328 6.903 1.00 92.81 81 ARG A CA 1
ATOM 622 C C . ARG A 1 81 ? -5.884 11.014 7.682 1.00 92.81 81 ARG A C 1
ATOM 624 O O . ARG A 1 81 ? -4.823 10.747 8.223 1.00 92.81 81 ARG A O 1
ATOM 631 N N . LEU A 1 82 ? -6.937 10.201 7.684 1.00 91.69 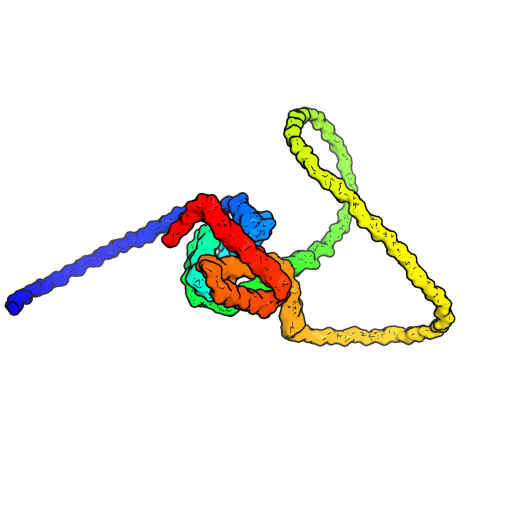82 LEU A N 1
ATOM 632 C CA . LEU A 1 82 ? -6.969 8.939 8.424 1.00 91.69 82 LEU A CA 1
ATOM 633 C C . LEU A 1 82 ? -5.960 7.932 7.868 1.00 91.69 82 LEU A C 1
ATOM 635 O O . LEU A 1 82 ? -5.244 7.301 8.640 1.00 91.69 82 LEU A O 1
ATOM 639 N N . ALA A 1 83 ? -5.840 7.831 6.542 1.00 93.81 83 ALA A N 1
ATOM 640 C CA . ALA A 1 83 ? -4.830 6.977 5.929 1.00 93.81 83 ALA A CA 1
ATOM 641 C C . ALA A 1 83 ? -3.414 7.406 6.341 1.00 93.81 83 ALA A C 1
ATOM 643 O O . ALA A 1 83 ? -2.597 6.575 6.720 1.00 93.81 83 ALA A O 1
ATOM 644 N N . ARG A 1 84 ? -3.138 8.713 6.361 1.00 95.44 84 ARG A N 1
ATOM 645 C CA . ARG A 1 84 ? -1.844 9.250 6.808 1.00 95.44 84 ARG A CA 1
ATOM 646 C C . ARG A 1 84 ? -1.565 8.992 8.283 1.00 95.44 84 ARG A C 1
ATOM 648 O O . ARG A 1 84 ? -0.447 8.613 8.613 1.00 95.44 84 ARG A O 1
ATOM 655 N N . ASP A 1 85 ? -2.567 9.131 9.148 1.00 94.69 85 ASP A N 1
ATOM 656 C CA . ASP A 1 85 ? -2.442 8.808 10.573 1.00 94.69 85 ASP A CA 1
ATOM 657 C C . ASP A 1 85 ? -2.115 7.313 10.767 1.00 94.69 85 ASP A C 1
ATOM 659 O O . ASP A 1 85 ? -1.259 6.962 11.583 1.00 94.69 85 ASP A O 1
ATOM 663 N N . TRP A 1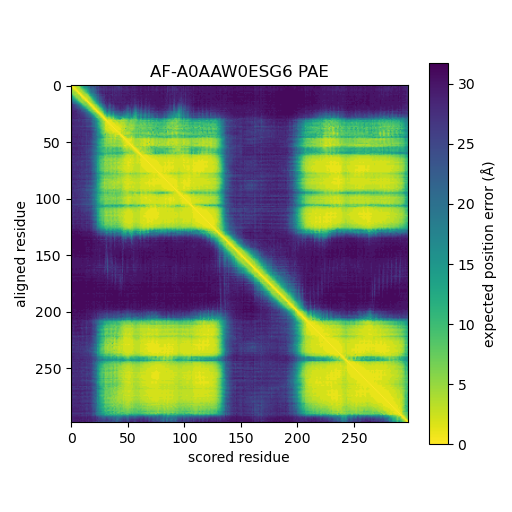 86 ? -2.717 6.426 9.963 1.00 94.19 86 TRP A N 1
ATOM 664 C CA . TRP A 1 86 ? -2.372 5.000 9.952 1.00 94.19 86 TRP A CA 1
ATOM 665 C C . TRP A 1 86 ? -0.929 4.755 9.507 1.00 94.19 86 TRP A C 1
ATOM 667 O O . TRP A 1 86 ? -0.196 4.035 10.186 1.00 94.19 86 TRP A O 1
ATOM 677 N N . ILE A 1 87 ? -0.498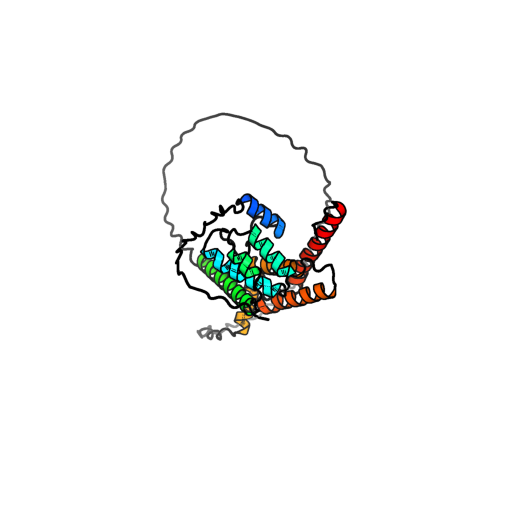 5.373 8.402 1.00 95.56 87 ILE A N 1
ATOM 678 C CA . ILE A 1 87 ? 0.866 5.225 7.870 1.00 95.56 87 ILE A CA 1
ATOM 679 C C . ILE A 1 87 ? 1.891 5.756 8.880 1.00 95.56 87 ILE A C 1
ATOM 681 O O . ILE A 1 87 ? 2.898 5.101 9.138 1.00 95.56 87 ILE A O 1
ATOM 685 N N . ALA A 1 88 ? 1.617 6.900 9.509 1.00 94.75 88 ALA A N 1
ATOM 686 C CA . ALA A 1 88 ? 2.452 7.478 10.556 1.00 94.75 88 ALA A CA 1
ATOM 687 C C . ALA A 1 88 ? 2.563 6.551 11.777 1.00 94.75 88 ALA A C 1
ATOM 689 O O . ALA A 1 88 ? 3.660 6.343 12.296 1.00 94.75 88 ALA A O 1
ATOM 690 N N . GLY A 1 89 ? 1.449 5.946 12.203 1.00 92.94 89 GLY A N 1
ATOM 691 C CA . GLY A 1 89 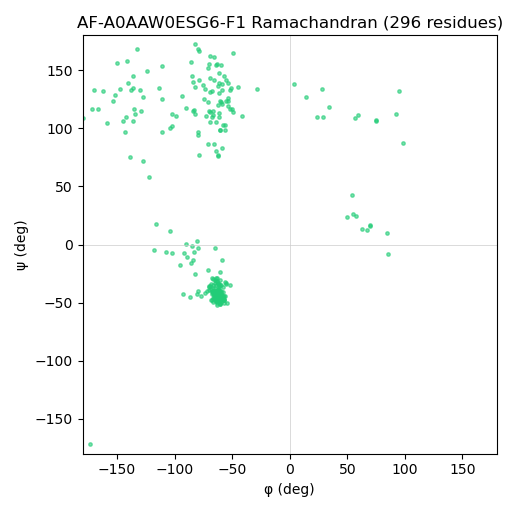? 1.441 4.939 13.264 1.00 92.94 89 GLY A CA 1
ATOM 692 C C . GLY A 1 89 ? 2.249 3.695 12.892 1.00 92.94 89 GLY A C 1
ATOM 693 O O . GLY A 1 89 ? 3.021 3.194 13.706 1.00 92.94 89 GLY A O 1
ATOM 694 N N . CYS A 1 90 ? 2.138 3.230 11.645 1.00 90.94 90 CYS A N 1
ATOM 695 C CA . CYS A 1 90 ? 2.952 2.132 11.133 1.00 90.94 90 CYS A CA 1
ATOM 696 C C . CYS A 1 90 ? 4.439 2.480 11.170 1.00 90.94 90 CYS A C 1
ATOM 698 O O . CYS A 1 90 ? 5.210 1.722 11.748 1.00 90.94 90 CYS A O 1
ATOM 700 N N . ALA A 1 91 ? 4.819 3.643 10.636 1.00 91.50 91 ALA A N 1
ATOM 701 C CA . ALA A 1 91 ? 6.194 4.122 10.631 1.00 91.50 91 ALA A CA 1
ATOM 702 C C . ALA A 1 91 ? 6.774 4.207 12.048 1.00 91.50 91 ALA A C 1
ATOM 704 O O . ALA A 1 91 ? 7.877 3.717 12.270 1.00 91.50 91 ALA A O 1
ATOM 705 N N . ALA A 1 92 ? 6.014 4.745 13.008 1.00 89.88 92 ALA A N 1
ATOM 706 C CA . ALA A 1 92 ? 6.430 4.858 14.406 1.00 89.88 92 ALA A CA 1
ATOM 707 C C . ALA A 1 92 ? 6.660 3.499 15.089 1.00 89.88 92 ALA A C 1
ATOM 709 O O . ALA A 1 92 ? 7.495 3.393 15.985 1.00 89.88 92 ALA A O 1
ATOM 710 N N . LEU A 1 93 ? 5.912 2.464 14.691 1.00 85.25 93 LEU A N 1
ATOM 711 C CA . LEU A 1 93 ? 6.080 1.113 15.225 1.00 85.25 93 LEU A CA 1
ATOM 712 C C . LEU A 1 93 ? 7.263 0.394 14.582 1.00 85.25 93 LEU A C 1
ATOM 714 O O . LEU A 1 93 ? 7.990 -0.319 15.265 1.00 85.25 93 LEU A O 1
ATOM 718 N N . THR A 1 94 ? 7.449 0.555 13.274 1.00 82.62 94 THR A N 1
ATOM 719 C CA . THR A 1 94 ? 8.399 -0.259 12.510 1.00 82.62 94 THR A CA 1
ATOM 720 C C . THR A 1 94 ? 9.771 0.377 12.333 1.00 82.62 94 THR A C 1
ATOM 722 O O . THR A 1 94 ? 10.723 -0.318 11.989 1.00 82.62 94 THR A O 1
ATOM 725 N N . SER A 1 95 ? 9.897 1.689 12.535 1.00 81.38 95 SER A N 1
ATOM 726 C CA . SER A 1 95 ? 11.155 2.408 12.365 1.00 81.38 95 SER A CA 1
ATOM 727 C C . SER A 1 95 ? 11.343 3.470 13.451 1.00 81.38 95 SER A C 1
ATOM 729 O O . SER A 1 95 ? 10.403 4.182 13.795 1.00 81.38 95 SER A O 1
ATOM 731 N N . PRO A 1 96 ? 12.565 3.619 13.989 1.00 76.94 96 PRO A N 1
ATOM 732 C CA . PRO A 1 96 ? 12.859 4.629 14.998 1.00 76.94 96 PRO A CA 1
ATOM 733 C C . PRO A 1 96 ? 13.064 6.039 14.418 1.00 76.94 96 PRO A C 1
ATOM 735 O O . PRO A 1 96 ? 13.324 6.954 15.195 1.00 76.94 96 PRO A O 1
ATOM 738 N N . ASP A 1 97 ? 13.022 6.234 13.092 1.00 85.75 97 ASP A N 1
ATOM 739 C CA . ASP A 1 97 ? 13.283 7.539 12.470 1.00 85.75 97 ASP A CA 1
ATOM 740 C C . ASP A 1 97 ? 12.025 8.438 12.449 1.00 85.75 97 ASP A C 1
ATOM 742 O O . ASP A 1 97 ? 11.072 8.158 11.711 1.00 85.75 97 ASP A O 1
ATOM 746 N N . PRO A 1 98 ? 12.029 9.578 13.175 1.00 88.56 98 PRO A N 1
ATOM 747 C CA . PRO A 1 98 ? 10.915 10.527 13.179 1.00 88.56 98 PRO A CA 1
ATOM 748 C C . PRO A 1 98 ? 10.604 11.125 11.804 1.00 88.56 98 PRO A C 1
ATOM 750 O O . PRO A 1 98 ? 9.483 11.577 11.560 1.00 88.56 98 PRO A O 1
ATOM 753 N N . SER A 1 99 ? 11.577 11.155 10.891 1.00 91.62 99 SER A N 1
ATOM 754 C CA . SER A 1 99 ? 11.389 11.738 9.567 1.00 91.62 99 SER A CA 1
ATOM 755 C C . SER A 1 99 ? 10.345 10.981 8.741 1.00 91.62 99 SER A C 1
ATOM 757 O O . SER A 1 99 ? 9.628 11.612 7.972 1.00 91.62 99 SER A O 1
ATOM 759 N N . LEU A 1 100 ? 10.164 9.672 8.961 1.00 91.56 100 LEU A N 1
ATOM 760 C CA . LEU A 1 100 ? 9.123 8.881 8.293 1.00 91.56 100 LEU A CA 1
ATOM 761 C C . LEU A 1 100 ? 7.714 9.268 8.743 1.00 91.56 100 LEU A C 1
ATOM 763 O O . LEU A 1 100 ? 6.804 9.331 7.917 1.00 91.56 100 LEU A O 1
ATOM 767 N N . ILE A 1 101 ? 7.546 9.571 10.033 1.00 93.56 101 ILE A N 1
ATOM 768 C CA . ILE A 1 101 ? 6.287 10.082 10.587 1.00 93.56 101 ILE A CA 1
ATOM 769 C C . ILE A 1 101 ? 5.973 11.434 9.942 1.00 93.56 101 ILE A C 1
ATOM 771 O O . ILE A 1 101 ? 4.856 11.658 9.480 1.00 93.56 101 ILE A O 1
ATOM 775 N N . HIS A 1 102 ? 6.967 12.323 9.853 1.00 93.38 102 HIS A N 1
ATOM 776 C CA . HIS A 1 102 ? 6.796 13.613 9.189 1.00 93.38 102 HIS A CA 1
ATOM 777 C C . HIS A 1 102 ? 6.416 13.462 7.716 1.00 93.38 102 HIS A C 1
ATOM 779 O O . HIS A 1 102 ? 5.468 14.113 7.286 1.00 93.38 102 HIS A O 1
ATOM 785 N N . THR A 1 103 ? 7.088 12.581 6.974 1.00 93.75 103 THR A N 1
ATOM 786 C CA . THR A 1 103 ? 6.759 12.280 5.575 1.00 93.75 103 THR A CA 1
ATOM 787 C C . THR A 1 103 ? 5.324 11.771 5.430 1.00 93.75 103 THR A C 1
ATOM 789 O O . THR A 1 103 ? 4.581 12.260 4.586 1.00 93.75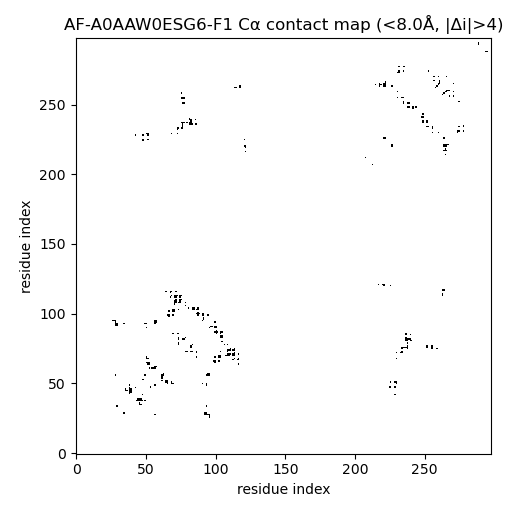 103 THR A O 1
ATOM 792 N N . ALA A 1 104 ? 4.893 10.835 6.280 1.00 93.62 104 ALA A N 1
ATOM 793 C CA . ALA A 1 104 ? 3.537 10.286 6.232 1.00 93.62 104 ALA A CA 1
ATOM 794 C C . ALA A 1 104 ? 2.454 11.353 6.477 1.00 93.62 104 ALA A C 1
ATOM 796 O O . ALA A 1 104 ? 1.386 11.312 5.871 1.00 93.62 104 ALA A O 1
ATOM 797 N N . LEU A 1 105 ? 2.730 12.326 7.350 1.00 94.00 105 LEU A N 1
ATOM 798 C CA . LEU A 1 105 ? 1.790 13.386 7.724 1.00 94.00 105 LEU A CA 1
ATOM 799 C C . LEU A 1 105 ? 1.791 14.594 6.771 1.00 94.00 105 LEU A C 1
ATOM 801 O O . LEU A 1 105 ? 1.006 15.527 6.970 1.00 94.00 105 LEU A O 1
ATOM 805 N N . GLN A 1 106 ? 2.631 14.605 5.736 1.00 91.69 106 GLN A N 1
ATOM 806 C CA . GLN A 1 106 ? 2.629 15.654 4.714 1.00 91.69 106 GLN A CA 1
ATOM 807 C C . GLN A 1 106 ? 1.492 15.456 3.691 1.00 91.69 106 GLN A C 1
ATOM 809 O O . GLN A 1 106 ? 0.787 14.446 3.687 1.00 91.69 106 GLN A O 1
ATOM 814 N N . HIS A 1 107 ? 1.227 16.489 2.888 1.00 87.12 107 HIS A N 1
ATOM 815 C CA . HIS A 1 107 ? 0.162 16.533 1.870 1.00 87.12 107 HIS A CA 1
ATOM 816 C C . HIS A 1 107 ? 0.724 16.663 0.442 1.00 87.12 107 HIS A C 1
ATOM 818 O O . HIS A 1 107 ? 0.012 17.068 -0.471 1.00 87.12 107 HIS A O 1
ATOM 824 N N . ASP A 1 108 ? 2.004 16.366 0.252 1.00 91.62 108 ASP A N 1
ATOM 825 C CA . ASP A 1 108 ? 2.750 16.571 -0.992 1.00 91.62 108 ASP A CA 1
ATOM 826 C C . ASP A 1 108 ? 2.978 15.272 -1.784 1.00 91.62 108 ASP A C 1
ATOM 828 O O . ASP A 1 108 ? 3.761 15.260 -2.730 1.00 91.62 108 ASP A O 1
ATOM 832 N N . ALA A 1 109 ? 2.302 14.184 -1.407 1.00 95.12 109 ALA A N 1
ATOM 833 C CA . ALA A 1 109 ? 2.381 12.903 -2.095 1.00 95.12 109 ALA A CA 1
ATOM 834 C C . ALA A 1 109 ? 1.621 12.921 -3.431 1.00 95.12 109 ALA A C 1
ATOM 836 O O . ALA A 1 109 ? 0.461 13.339 -3.517 1.00 95.12 109 ALA A O 1
ATOM 837 N N . THR A 1 110 ? 2.263 12.407 -4.472 1.00 97.00 110 THR A N 1
ATOM 838 C CA . THR A 1 110 ? 1.808 12.442 -5.862 1.00 97.00 110 THR A CA 1
ATOM 839 C C . THR A 1 110 ? 1.929 11.073 -6.529 1.00 97.00 110 THR A C 1
ATOM 841 O O . THR A 1 110 ? 2.582 10.164 -6.023 1.00 97.00 110 THR A O 1
ATOM 844 N N . GLU A 1 111 ? 1.321 10.932 -7.706 1.00 97.50 111 GLU A N 1
ATOM 845 C CA . GLU A 1 111 ? 1.449 9.727 -8.534 1.00 97.50 111 GLU A CA 1
ATOM 846 C C . GLU A 1 111 ? 2.907 9.473 -8.954 1.00 97.50 111 GLU A C 1
ATOM 848 O O . GLU A 1 111 ? 3.332 8.325 -9.069 1.00 97.50 111 GLU A O 1
ATOM 853 N N . ALA A 1 112 ? 3.706 10.538 -9.103 1.00 97.94 112 ALA A N 1
ATOM 854 C CA . ALA A 1 112 ? 5.126 10.433 -9.424 1.00 97.94 112 ALA A CA 1
ATOM 855 C C . ALA A 1 112 ? 5.909 9.668 -8.346 1.00 97.94 112 ALA A C 1
ATOM 857 O O . ALA A 1 112 ? 6.792 8.891 -8.695 1.00 97.94 112 ALA A O 1
ATOM 858 N N . ASP A 1 113 ? 5.543 9.809 -7.066 1.00 97.75 113 ASP A N 1
ATOM 859 C CA . ASP A 1 113 ? 6.174 9.054 -5.977 1.00 97.75 113 ASP A CA 1
ATOM 860 C C . ASP A 1 113 ? 5.896 7.540 -6.111 1.00 97.75 113 ASP A C 1
ATOM 862 O O . ASP A 1 113 ? 6.747 6.714 -5.787 1.00 97.75 113 ASP A O 1
ATOM 866 N N . VAL A 1 114 ? 4.725 7.152 -6.637 1.00 98.06 114 VAL A N 1
ATOM 867 C CA . VAL A 1 114 ? 4.388 5.738 -6.899 1.00 98.06 114 VAL A CA 1
ATOM 868 C C . VAL A 1 114 ? 5.188 5.192 -8.081 1.00 98.06 114 VAL A C 1
ATOM 870 O O . VAL A 1 114 ? 5.679 4.064 -8.025 1.00 98.06 114 VAL A O 1
ATOM 873 N N . HIS A 1 115 ? 5.366 5.991 -9.135 1.00 98.00 115 HIS A N 1
ATOM 874 C CA . HIS A 1 115 ? 6.245 5.629 -10.246 1.00 98.00 115 HIS A CA 1
ATOM 875 C C . HIS A 1 115 ? 7.705 5.510 -9.806 1.00 98.00 115 HIS A C 1
ATOM 877 O O . HIS A 1 115 ? 8.371 4.553 -10.180 1.00 98.00 115 HIS A O 1
ATOM 883 N N . GLU A 1 116 ? 8.200 6.423 -8.975 1.00 97.25 116 GLU A N 1
ATOM 884 C CA . GLU A 1 116 ? 9.561 6.344 -8.446 1.00 97.25 116 GLU A CA 1
ATOM 885 C C . GLU A 1 116 ? 9.752 5.082 -7.585 1.00 97.25 116 GLU A C 1
ATOM 887 O O . GLU A 1 116 ? 10.761 4.388 -7.729 1.00 97.25 116 GLU A O 1
ATOM 892 N N . LEU A 1 117 ? 8.753 4.699 -6.776 1.00 96.94 117 LEU A N 1
ATOM 893 C CA . LEU A 1 117 ? 8.776 3.422 -6.054 1.00 96.94 117 LEU A CA 1
ATOM 894 C C . LEU A 1 117 ? 8.823 2.219 -7.008 1.00 96.94 117 LEU A C 1
ATOM 896 O O . LEU A 1 117 ? 9.594 1.286 -6.784 1.00 96.94 117 LEU A O 1
ATOM 900 N N . ARG A 1 118 ? 8.014 2.232 -8.073 1.00 97.00 118 ARG A N 1
ATOM 901 C CA . ARG A 1 118 ? 8.005 1.180 -9.101 1.00 97.00 118 ARG A CA 1
ATOM 902 C C . ARG A 1 118 ? 9.389 1.004 -9.726 1.00 97.00 118 ARG A C 1
ATOM 904 O O . ARG A 1 118 ? 9.887 -0.120 -9.782 1.00 97.00 118 ARG A O 1
ATOM 911 N N . GLU A 1 119 ? 10.014 2.096 -10.159 1.00 96.44 119 GLU A N 1
ATOM 912 C CA . GLU A 1 119 ? 11.351 2.069 -10.765 1.00 96.44 119 GLU A CA 1
ATOM 913 C C . GLU A 1 119 ? 12.413 1.564 -9.784 1.00 96.44 119 GLU A C 1
ATOM 915 O O . GLU A 1 119 ? 13.296 0.786 -10.156 1.00 96.44 119 GLU A O 1
ATOM 920 N N . TYR A 1 120 ? 12.304 1.946 -8.511 1.00 94.44 120 TYR A N 1
ATOM 921 C CA . TYR A 1 120 ? 13.195 1.456 -7.467 1.00 94.44 120 TYR A CA 1
ATOM 922 C C . TYR A 1 120 ? 13.080 -0.066 -7.274 1.00 94.44 120 TYR A C 1
ATOM 924 O O . TYR A 1 120 ? 14.099 -0.760 -7.245 1.00 94.44 120 TYR A O 1
ATOM 932 N N . ILE A 1 121 ?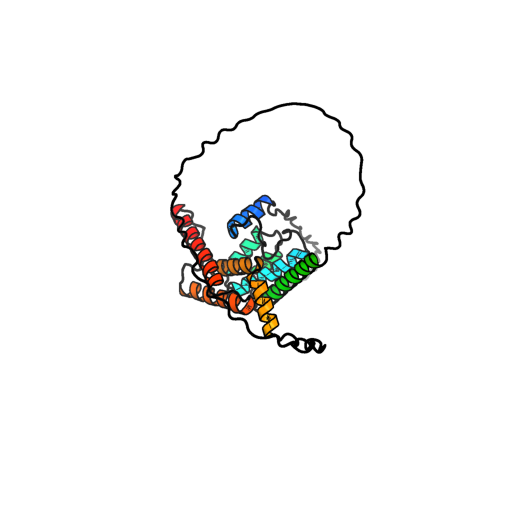 11.856 -0.606 -7.198 1.00 94.25 121 ILE A N 1
ATOM 933 C CA . ILE A 1 121 ? 11.622 -2.056 -7.068 1.00 94.25 121 ILE A CA 1
ATOM 934 C C . ILE A 1 121 ? 12.190 -2.799 -8.284 1.00 94.25 121 ILE A C 1
ATOM 936 O O . ILE A 1 121 ? 12.913 -3.783 -8.123 1.00 94.25 121 ILE A O 1
ATOM 940 N N . LEU A 1 122 ? 11.921 -2.311 -9.500 1.00 94.81 122 LEU A N 1
ATOM 941 C CA . LEU A 1 122 ? 12.465 -2.897 -10.729 1.00 94.81 122 LEU A CA 1
ATOM 942 C C . LEU A 1 122 ? 13.997 -2.909 -10.730 1.00 94.81 122 LEU A C 1
ATOM 944 O O . LEU A 1 122 ? 14.603 -3.942 -11.019 1.00 94.81 122 LEU A O 1
ATOM 948 N N . SER A 1 123 ? 14.620 -1.788 -10.362 1.00 92.88 123 SER A N 1
ATOM 949 C CA . SER A 1 123 ? 16.081 -1.660 -10.297 1.00 92.88 123 SER A CA 1
ATOM 950 C C . SER A 1 123 ? 16.679 -2.691 -9.341 1.00 92.88 123 SER A C 1
ATOM 952 O O . SER A 1 123 ? 17.582 -3.440 -9.720 1.00 92.88 123 SER A O 1
ATOM 954 N N . GLN A 1 124 ? 16.100 -2.827 -8.144 1.00 89.69 124 GLN A N 1
ATOM 955 C CA . GLN A 1 124 ? 16.523 -3.842 -7.183 1.00 89.69 124 GLN A CA 1
ATOM 956 C C . GLN A 1 124 ? 16.398 -5.264 -7.737 1.00 89.69 124 GLN A C 1
ATOM 958 O O . GLN A 1 124 ? 17.333 -6.059 -7.612 1.00 89.69 124 GLN A O 1
ATOM 963 N N . MET A 1 125 ? 15.276 -5.604 -8.373 1.00 89.38 125 MET A N 1
ATOM 964 C CA . MET A 1 125 ? 15.074 -6.943 -8.933 1.00 89.38 125 MET A CA 1
ATOM 965 C C . MET A 1 125 ? 16.101 -7.275 -10.025 1.00 89.38 125 MET A C 1
ATOM 967 O O . MET A 1 125 ? 16.629 -8.391 -10.063 1.00 89.38 125 MET A O 1
ATOM 971 N N . LEU A 1 126 ? 16.423 -6.308 -10.887 1.00 88.75 126 LEU A N 1
ATOM 972 C CA . LEU A 1 126 ? 17.409 -6.475 -11.957 1.00 88.75 126 LEU A CA 1
ATOM 973 C C . LEU A 1 126 ? 18.833 -6.643 -11.405 1.00 88.75 126 LEU A C 1
ATOM 975 O O . LEU A 1 126 ? 19.579 -7.514 -11.866 1.00 88.75 126 LEU A O 1
ATOM 979 N N . GLU A 1 127 ? 19.203 -5.879 -10.377 1.00 87.75 127 GLU A N 1
ATOM 980 C CA . GLU A 1 127 ? 20.508 -5.993 -9.717 1.00 87.75 127 GLU A CA 1
ATOM 981 C C . GLU A 1 127 ? 20.695 -7.354 -9.030 1.00 87.75 127 GLU A C 1
ATOM 983 O O . GLU A 1 127 ? 21.741 -8.003 -9.173 1.00 87.75 127 GLU A O 1
ATOM 988 N N . HIS A 1 128 ? 19.663 -7.842 -8.339 1.00 78.44 128 HIS A N 1
ATOM 989 C CA . HIS A 1 128 ? 19.693 -9.146 -7.676 1.00 78.44 128 HIS A CA 1
ATOM 990 C C . HIS A 1 128 ? 19.691 -10.313 -8.677 1.00 78.44 128 HIS A C 1
ATOM 992 O O . HIS A 1 128 ? 20.376 -11.319 -8.454 1.00 78.44 128 HIS A O 1
ATOM 998 N N . GLY A 1 129 ? 18.979 -10.180 -9.801 1.00 68.62 129 GLY A N 1
ATOM 999 C CA . GLY A 1 129 ? 18.999 -11.153 -10.897 1.00 68.62 129 GLY A CA 1
ATOM 1000 C C . GLY A 1 129 ? 20.377 -11.272 -11.559 1.00 68.62 129 GLY A C 1
ATOM 1001 O O . GLY A 1 129 ? 20.864 -12.381 -11.796 1.00 68.62 129 GLY A O 1
ATOM 1002 N N . SER A 1 130 ? 21.056 -10.140 -11.767 1.00 61.44 130 SER A N 1
ATOM 1003 C CA . SER A 1 130 ? 22.402 -10.090 -12.353 1.00 61.44 130 SER A CA 1
ATOM 1004 C C . SER A 1 130 ? 23.449 -10.791 -11.474 1.00 61.44 130 SER A C 1
ATOM 1006 O O . SER A 1 130 ? 24.256 -11.590 -11.960 1.00 61.44 130 SER A O 1
ATOM 1008 N N . ARG A 1 131 ? 23.376 -10.604 -10.147 1.00 59.19 131 ARG A N 1
ATOM 1009 C CA . ARG A 1 131 ? 24.288 -11.255 -9.185 1.00 59.19 131 ARG A CA 1
ATOM 1010 C C . ARG A 1 131 ? 24.156 -12.780 -9.146 1.00 59.19 131 ARG A C 1
ATOM 1012 O O . ARG A 1 131 ? 25.150 -13.466 -8.913 1.00 59.19 131 ARG A O 1
ATOM 1019 N N . ARG A 1 132 ? 22.963 -13.332 -9.398 1.00 54.72 132 ARG A N 1
ATOM 1020 C CA . ARG A 1 132 ? 22.729 -14.791 -9.397 1.00 54.72 132 ARG A CA 1
ATOM 1021 C C . ARG A 1 132 ? 23.129 -15.475 -10.708 1.00 54.72 132 ARG A C 1
ATOM 1023 O O . ARG A 1 132 ? 23.464 -16.657 -10.685 1.00 54.72 132 ARG A O 1
ATOM 1030 N N . SER A 1 133 ? 23.147 -14.756 -11.832 1.00 48.81 133 SER A N 1
ATOM 1031 C CA . SER A 1 133 ? 23.468 -15.339 -13.144 1.00 48.81 133 SER A CA 1
ATOM 1032 C C . SER A 1 133 ? 24.973 -15.398 -13.466 1.00 48.81 133 SER A C 1
ATOM 1034 O O . SER A 1 133 ? 25.365 -16.126 -14.375 1.00 48.81 133 SER A O 1
ATOM 1036 N N . GLY A 1 134 ? 25.830 -14.668 -12.741 1.00 46.81 134 GLY A N 1
ATOM 1037 C CA . GLY A 1 134 ? 27.269 -14.554 -13.042 1.00 46.81 134 GLY A CA 1
ATOM 1038 C C . GLY A 1 134 ? 28.203 -15.583 -12.383 1.00 46.81 134 GLY A C 1
ATOM 1039 O O . GLY A 1 134 ? 29.413 -15.508 -12.577 1.00 46.81 134 GLY A O 1
ATOM 1040 N N . GLY A 1 135 ? 27.692 -16.531 -11.589 1.00 46.19 135 GLY A N 1
ATOM 1041 C CA . GLY A 1 135 ? 28.506 -17.323 -10.654 1.00 46.19 135 GLY A CA 1
ATOM 1042 C C . GLY A 1 135 ? 28.465 -18.840 -10.847 1.00 46.19 135 GLY A C 1
ATOM 1043 O O . GLY A 1 135 ? 28.123 -19.559 -9.914 1.00 46.19 135 GLY A O 1
ATOM 1044 N N . ARG A 1 136 ? 28.823 -19.365 -12.025 1.00 46.41 136 ARG A N 1
ATOM 1045 C CA . ARG A 1 136 ? 29.104 -20.807 -12.200 1.00 46.41 136 ARG A CA 1
ATOM 1046 C C . ARG A 1 136 ? 30.321 -21.036 -13.099 1.00 46.41 136 ARG A C 1
ATOM 1048 O O . ARG A 1 136 ? 30.219 -21.457 -14.241 1.00 46.41 136 ARG A O 1
ATOM 1055 N N . SER A 1 137 ? 31.496 -20.792 -12.530 1.00 42.41 137 SER A N 1
ATOM 1056 C CA . SER A 1 137 ? 32.768 -21.352 -12.994 1.00 42.41 137 SER A CA 1
ATOM 1057 C C . SER A 1 137 ? 33.450 -22.011 -11.797 1.00 42.41 137 SER A C 1
ATOM 1059 O O . SER A 1 137 ? 34.416 -21.493 -11.239 1.00 42.41 137 SER A O 1
ATOM 1061 N N . HIS A 1 138 ? 32.912 -23.153 -11.363 1.00 42.09 138 HIS A N 1
ATOM 1062 C CA . HIS A 1 138 ? 33.639 -24.032 -10.456 1.00 42.09 138 HIS A CA 1
ATOM 1063 C C . HIS A 1 138 ? 34.643 -24.832 -11.289 1.00 42.09 138 HIS A C 1
ATOM 1065 O O . HIS A 1 138 ? 34.324 -25.872 -11.862 1.00 42.09 138 HIS A O 1
ATOM 1071 N N . HIS A 1 139 ? 35.868 -24.316 -11.361 1.00 39.94 139 HIS A N 1
ATOM 1072 C CA . HIS A 1 139 ? 37.032 -25.133 -11.661 1.00 39.94 139 HIS A CA 1
ATOM 1073 C C . HIS A 1 139 ? 37.176 -26.180 -10.552 1.00 39.94 139 HIS A C 1
ATOM 1075 O O . HIS A 1 139 ? 37.443 -25.853 -9.397 1.00 39.94 139 HIS A O 1
ATOM 1081 N N . GLN A 1 140 ? 36.983 -27.445 -10.911 1.00 44.22 140 GLN A N 1
ATOM 1082 C CA . GLN A 1 140 ? 37.562 -28.575 -10.194 1.00 44.22 140 GLN A CA 1
ATOM 1083 C C . GLN A 1 140 ? 39.059 -28.639 -10.547 1.00 44.22 140 GLN A C 1
ATOM 1085 O O . GLN A 1 140 ? 39.420 -28.467 -11.714 1.00 44.22 140 GLN A O 1
ATOM 1090 N N . PRO A 1 141 ? 39.933 -28.881 -9.563 1.00 40.09 141 PRO A N 1
ATOM 1091 C CA . PRO A 1 141 ? 40.682 -30.134 -9.615 1.00 40.09 141 PRO A CA 1
ATOM 1092 C C . PRO A 1 141 ? 40.776 -30.791 -8.234 1.00 40.09 141 PRO A C 1
ATOM 1094 O O . PRO A 1 141 ? 41.088 -30.156 -7.231 1.00 40.09 141 PRO A O 1
ATOM 1097 N N . GLY A 1 142 ? 40.507 -32.094 -8.186 1.00 37.50 142 GLY A N 1
ATOM 1098 C CA . GLY A 1 142 ? 40.725 -32.902 -6.990 1.00 37.50 142 GLY A CA 1
ATOM 1099 C C . GLY A 1 142 ? 42.154 -33.422 -6.901 1.00 37.50 142 GLY A C 1
ATOM 1100 O O . GLY A 1 142 ? 42.793 -33.626 -7.928 1.00 37.50 142 GLY A O 1
ATOM 1101 N N . THR A 1 143 ? 42.616 -33.746 -5.691 1.00 39.06 143 THR A N 1
ATOM 1102 C CA . THR A 1 143 ? 43.258 -35.043 -5.394 1.00 39.06 143 THR A CA 1
ATOM 1103 C C . THR A 1 143 ? 43.386 -35.291 -3.882 1.00 39.06 143 THR A C 1
ATOM 1105 O O . THR A 1 143 ? 44.046 -34.556 -3.166 1.00 39.06 143 THR A O 1
ATOM 1108 N N . ARG A 1 144 ? 42.695 -36.353 -3.448 1.00 42.38 144 ARG A N 1
ATOM 1109 C CA . ARG A 1 144 ? 43.010 -37.401 -2.453 1.00 42.38 144 ARG A CA 1
ATOM 1110 C C . ARG A 1 144 ? 43.957 -37.179 -1.248 1.00 42.38 144 ARG A C 1
ATOM 1112 O O . ARG A 1 144 ? 45.143 -36.932 -1.405 1.00 42.38 144 ARG A O 1
ATOM 1119 N N . ALA A 1 145 ? 43.406 -37.676 -0.129 1.00 41.81 145 ALA A N 1
ATOM 1120 C CA . ALA A 1 145 ? 43.954 -38.627 0.857 1.00 41.81 145 ALA A CA 1
ATOM 1121 C C . ALA A 1 145 ? 44.700 -38.083 2.087 1.00 41.81 145 ALA A C 1
ATOM 1123 O O . ALA A 1 145 ? 45.851 -37.673 2.001 1.00 41.81 145 ALA A O 1
ATOM 1124 N N . SER A 1 146 ? 44.095 -38.268 3.267 1.00 41.22 146 SER A N 1
ATOM 1125 C CA . SER A 1 146 ? 44.538 -39.280 4.248 1.00 41.22 146 SER A CA 1
ATOM 1126 C C . SER A 1 146 ? 43.523 -39.423 5.389 1.00 41.22 146 SER A C 1
ATOM 1128 O O . SER A 1 146 ? 43.036 -38.436 5.932 1.00 41.22 146 SER A O 1
ATOM 1130 N N . GLU A 1 147 ? 43.201 -40.676 5.710 1.00 46.41 147 GLU A N 1
ATOM 1131 C CA . GLU A 1 147 ? 42.575 -41.121 6.961 1.00 46.41 147 GLU A CA 1
ATOM 1132 C C . GLU A 1 147 ? 43.459 -40.770 8.174 1.00 46.41 147 GLU A C 1
ATOM 1134 O O . GLU A 1 147 ? 44.671 -40.667 8.024 1.00 46.41 147 GLU A O 1
ATOM 1139 N N . VAL A 1 148 ? 42.869 -40.612 9.366 1.00 45.00 148 VAL A N 1
ATOM 1140 C CA . VAL A 1 148 ? 43.049 -41.494 10.546 1.00 45.00 148 VAL A CA 1
ATOM 1141 C C . VAL A 1 148 ? 42.184 -40.960 11.708 1.00 45.00 148 VAL A C 1
ATOM 1143 O O . VAL A 1 148 ? 42.440 -39.911 12.286 1.00 45.00 148 VAL A O 1
ATOM 1146 N N . ARG A 1 149 ? 41.123 -41.724 11.992 1.00 43.31 149 ARG A N 1
ATOM 1147 C CA . ARG A 1 149 ? 40.575 -42.167 13.291 1.00 43.31 149 ARG A CA 1
ATOM 1148 C C . ARG A 1 149 ? 41.064 -41.465 14.576 1.00 43.31 149 ARG A C 1
ATOM 1150 O O . ARG A 1 149 ? 42.232 -41.577 14.926 1.00 43.31 149 ARG A O 1
ATOM 1157 N N . ASN A 1 150 ? 40.122 -40.970 15.383 1.00 39.00 150 ASN A N 1
ATOM 1158 C CA . ASN A 1 150 ? 40.087 -41.331 16.802 1.00 39.00 150 ASN A CA 1
ATOM 1159 C C . ASN A 1 150 ? 38.663 -41.267 17.370 1.00 39.00 150 ASN A C 1
ATOM 1161 O O . ASN A 1 150 ? 37.938 -40.298 17.174 1.00 39.00 150 ASN A O 1
ATOM 1165 N N . GLN A 1 151 ? 38.302 -42.374 18.016 1.00 46.25 151 GLN A N 1
ATOM 1166 C CA . GLN A 1 151 ? 37.092 -42.622 18.789 1.00 46.25 151 GLN A CA 1
ATOM 1167 C C . GLN A 1 151 ? 37.235 -41.970 20.168 1.00 46.25 151 GLN A C 1
ATOM 1169 O O . GLN A 1 151 ? 38.312 -42.072 20.759 1.00 46.25 151 GLN A O 1
ATOM 1174 N N . HIS A 1 152 ? 36.158 -41.391 20.697 1.00 45.66 152 HIS A N 1
ATOM 1175 C CA . HIS A 1 152 ? 35.889 -41.452 22.130 1.00 45.66 152 HIS A CA 1
ATOM 1176 C C . HIS A 1 152 ? 34.385 -41.328 22.399 1.00 45.66 152 HIS A C 1
ATOM 1178 O O . HIS A 1 152 ? 33.741 -40.391 21.928 1.00 45.66 152 HIS A O 1
ATOM 1184 N N . ASP A 1 153 ? 33.911 -42.357 23.093 1.00 40.66 153 ASP A N 1
ATOM 1185 C CA . ASP A 1 153 ? 32.682 -42.567 23.870 1.00 40.66 153 ASP A CA 1
ATOM 1186 C C . ASP A 1 153 ? 32.452 -41.388 24.857 1.00 40.66 153 ASP A C 1
ATOM 1188 O O . ASP A 1 153 ? 33.387 -40.621 25.089 1.00 40.66 153 ASP A O 1
ATOM 1192 N N . GLU A 1 154 ? 31.327 -41.102 25.510 1.00 49.50 154 GLU A N 1
ATOM 1193 C CA . GLU A 1 154 ? 30.004 -41.688 25.793 1.00 49.50 154 GLU A CA 1
ATOM 1194 C C . GLU A 1 154 ? 29.213 -40.560 26.540 1.00 49.50 154 GLU A C 1
ATOM 1196 O O . GLU A 1 154 ? 29.728 -39.444 26.645 1.00 49.50 154 GLU A O 1
ATOM 1201 N N . ASP A 1 155 ? 28.021 -40.864 27.072 1.00 48.72 155 ASP A N 1
ATOM 1202 C CA . ASP A 1 155 ? 27.121 -40.073 27.954 1.00 48.72 155 ASP A CA 1
ATOM 1203 C C . ASP A 1 155 ? 25.962 -39.364 27.212 1.00 48.72 155 ASP A C 1
ATOM 1205 O O . ASP A 1 155 ? 26.137 -38.322 26.577 1.00 48.72 155 ASP A O 1
ATOM 1209 N N . ASP A 1 156 ? 24.818 -40.036 27.022 1.00 51.19 156 ASP A N 1
ATOM 1210 C CA . ASP A 1 156 ? 23.685 -40.208 27.969 1.00 51.19 156 ASP A CA 1
ATOM 1211 C C . ASP A 1 156 ? 23.099 -38.872 28.454 1.00 51.19 156 ASP A C 1
ATOM 1213 O O . ASP A 1 156 ? 23.728 -38.143 29.212 1.00 51.19 156 ASP A O 1
ATOM 1217 N N . ASP A 1 157 ? 21.886 -38.557 27.989 1.00 54.25 157 ASP A N 1
ATOM 1218 C CA . ASP A 1 157 ? 20.731 -38.361 28.873 1.00 54.25 157 ASP A CA 1
ATOM 1219 C C . ASP A 1 157 ? 19.450 -38.219 28.028 1.00 54.25 157 ASP A C 1
ATOM 1221 O O . ASP A 1 157 ? 19.294 -37.315 27.198 1.00 54.25 157 ASP A O 1
ATOM 1225 N N . ASP A 1 158 ? 18.568 -39.195 28.241 1.00 48.84 158 ASP A N 1
ATOM 1226 C CA . ASP A 1 158 ? 17.165 -39.233 27.853 1.00 48.84 158 ASP A CA 1
ATOM 1227 C C . ASP A 1 158 ? 16.384 -38.111 28.557 1.00 48.84 158 ASP A C 1
ATOM 1229 O O . ASP A 1 158 ? 16.500 -37.941 29.766 1.00 48.84 158 ASP A O 1
ATOM 1233 N N . ASP A 1 159 ? 15.508 -37.423 27.825 1.00 58.31 159 ASP A N 1
ATOM 1234 C CA . ASP A 1 159 ? 14.284 -36.856 28.397 1.00 58.31 159 ASP A CA 1
ATOM 1235 C C . ASP A 1 159 ? 13.165 -36.981 27.350 1.00 58.31 159 ASP A C 1
ATOM 1237 O O . ASP A 1 159 ? 13.040 -36.205 26.396 1.00 58.31 159 ASP A O 1
ATOM 1241 N N . ASP A 1 160 ? 12.389 -38.048 27.534 1.00 51.25 160 ASP A N 1
ATOM 1242 C CA . ASP A 1 160 ? 11.082 -38.298 26.943 1.00 51.25 160 ASP A CA 1
ATOM 1243 C C . ASP A 1 160 ? 10.066 -37.276 27.485 1.00 51.25 160 ASP A C 1
ATOM 1245 O O . ASP A 1 160 ? 9.664 -37.352 28.645 1.00 51.25 160 ASP A O 1
ATOM 1249 N N . ASP A 1 161 ? 9.584 -36.363 26.640 1.00 56.97 161 ASP A N 1
ATOM 1250 C CA . ASP A 1 161 ? 8.360 -35.601 26.912 1.00 56.97 161 ASP A CA 1
ATOM 1251 C C . ASP A 1 161 ? 7.247 -36.038 25.948 1.00 56.97 161 ASP A C 1
ATOM 1253 O O . ASP A 1 161 ? 7.130 -35.601 24.797 1.00 56.97 161 ASP A O 1
ATOM 1257 N N . ASP A 1 162 ? 6.418 -36.939 26.476 1.00 46.25 162 ASP A N 1
ATOM 1258 C CA . ASP A 1 162 ? 5.112 -37.363 25.984 1.00 46.25 162 ASP A CA 1
ATOM 1259 C C . ASP A 1 162 ? 4.202 -36.160 25.662 1.00 46.25 162 ASP A C 1
ATOM 1261 O O . ASP A 1 162 ? 3.704 -35.464 26.553 1.00 46.25 162 ASP A O 1
ATOM 1265 N N . LEU A 1 163 ? 3.870 -35.969 24.381 1.00 59.94 163 LEU A N 1
ATOM 1266 C CA . LEU A 1 163 ? 2.721 -35.158 23.971 1.00 59.94 163 LEU A CA 1
ATOM 1267 C C . LEU A 1 163 ? 1.631 -36.054 23.366 1.00 59.94 163 LEU A C 1
ATOM 1269 O O . LEU A 1 163 ? 1.891 -36.766 22.394 1.00 59.94 163 LEU A O 1
ATOM 1273 N N . PRO A 1 164 ? 0.385 -36.011 23.880 1.00 50.75 164 PRO A N 1
ATOM 1274 C CA . PRO A 1 164 ? -0.696 -36.832 23.357 1.00 50.75 164 PRO A CA 1
ATOM 1275 C C . PRO A 1 164 ? -1.161 -36.317 21.989 1.00 50.75 164 PRO A C 1
ATOM 1277 O O . PRO A 1 164 ? -1.801 -35.269 21.872 1.00 50.75 164 PRO A O 1
ATOM 1280 N N . GLU A 1 165 ? -0.866 -37.093 20.945 1.00 42.44 165 GLU A N 1
ATOM 1281 C CA . GLU A 1 165 ? -1.373 -36.880 19.591 1.00 42.44 165 GLU A CA 1
ATOM 1282 C C . GLU A 1 165 ? -2.892 -37.130 19.554 1.00 42.44 165 GLU A C 1
ATOM 1284 O O . GLU A 1 165 ? -3.396 -38.246 19.705 1.00 42.44 165 GLU A O 1
ATOM 1289 N N . VAL A 1 166 ? -3.643 -36.043 19.379 1.00 48.19 166 VAL A N 1
ATOM 1290 C CA . VAL A 1 166 ? -5.100 -36.042 19.253 1.00 48.19 166 VAL A CA 1
ATOM 1291 C C . VAL A 1 166 ? -5.499 -36.663 17.913 1.00 48.19 166 VAL A C 1
ATOM 1293 O O . VAL A 1 166 ? -5.252 -36.110 16.842 1.00 48.19 166 VAL A O 1
ATOM 1296 N N . MET A 1 167 ? -6.177 -37.808 17.992 1.00 40.94 167 MET A N 1
ATOM 1297 C CA . MET A 1 167 ? -6.840 -38.480 16.877 1.00 40.94 167 MET A CA 1
ATOM 1298 C C . MET A 1 167 ? -7.840 -37.560 16.158 1.00 40.94 167 MET A C 1
ATOM 1300 O O . MET A 1 167 ? -8.841 -37.140 16.740 1.00 40.94 167 MET A O 1
ATOM 1304 N N . ALA A 1 168 ? -7.655 -37.378 14.849 1.00 42.53 168 ALA A N 1
ATOM 1305 C CA . ALA A 1 168 ? -8.727 -37.013 13.926 1.00 42.53 168 ALA A CA 1
ATOM 1306 C C . ALA A 1 168 ? -8.639 -37.851 12.629 1.00 42.53 168 ALA A C 1
ATOM 1308 O O . ALA A 1 168 ? -7.547 -38.232 12.201 1.00 42.53 168 ALA A O 1
ATOM 1309 N N . PRO A 1 169 ? -9.782 -38.219 12.023 1.00 46.72 169 PRO A N 1
ATOM 1310 C CA . PRO A 1 169 ? -9.887 -39.403 11.178 1.00 46.72 169 PRO A CA 1
ATOM 1311 C C . PRO A 1 169 ? -9.443 -39.192 9.724 1.00 46.72 169 PRO A C 1
ATOM 1313 O O . PRO A 1 169 ? -9.794 -38.220 9.058 1.00 46.72 169 PRO A O 1
ATOM 1316 N N . ARG A 1 170 ? -8.745 -40.208 9.202 1.00 34.56 170 ARG A N 1
ATOM 1317 C CA . ARG A 1 170 ? -8.439 -40.413 7.780 1.00 34.56 170 ARG A CA 1
ATOM 1318 C C . ARG A 1 170 ? -9.714 -40.710 6.984 1.00 34.56 170 ARG A C 1
ATOM 1320 O O . ARG A 1 170 ? -10.278 -41.796 7.109 1.00 34.56 170 ARG A O 1
ATOM 1327 N N . ALA A 1 171 ? -10.085 -39.810 6.078 1.00 36.53 171 ALA A N 1
ATOM 1328 C CA . ALA A 1 171 ? -10.929 -40.139 4.934 1.00 36.53 171 ALA A CA 1
ATOM 1329 C C . ALA A 1 171 ? -10.039 -40.549 3.749 1.00 36.53 171 ALA A C 1
ATOM 1331 O O . ALA A 1 171 ? -9.199 -39.791 3.267 1.00 36.53 171 ALA A O 1
ATOM 1332 N N . ARG A 1 172 ? -10.208 -41.799 3.320 1.00 35.56 172 ARG A N 1
ATOM 1333 C CA . ARG A 1 172 ? -9.565 -42.442 2.172 1.00 35.56 172 ARG A CA 1
ATOM 1334 C C . ARG A 1 172 ? -10.647 -42.678 1.115 1.00 35.56 172 ARG A C 1
ATOM 1336 O O . ARG A 1 172 ? -11.789 -42.929 1.484 1.00 35.56 172 ARG A O 1
ATOM 1343 N N . THR A 1 173 ? -10.226 -42.726 -0.152 1.00 34.38 173 THR A N 1
ATOM 1344 C CA . THR A 1 173 ? -10.968 -43.027 -1.405 1.00 34.38 173 THR A CA 1
ATOM 1345 C C . THR A 1 173 ? -11.476 -41.771 -2.136 1.00 34.38 173 THR A C 1
ATOM 1347 O O . THR A 1 173 ? -11.987 -40.865 -1.504 1.00 34.38 173 THR A O 1
ATOM 1350 N N . GLY A 1 174 ? -11.298 -41.586 -3.448 1.00 32.41 174 GLY A N 1
ATOM 1351 C CA . GLY A 1 174 ? -11.000 -42.541 -4.513 1.00 32.41 174 GLY A CA 1
ATOM 1352 C C . GLY A 1 174 ? -10.125 -41.945 -5.624 1.00 32.41 174 GLY A C 1
ATOM 1353 O O . GLY A 1 174 ? -10.362 -40.855 -6.130 1.00 32.41 174 GLY A O 1
ATOM 1354 N N . ARG A 1 175 ? -9.107 -42.723 -5.998 1.00 32.34 175 ARG A N 1
ATOM 1355 C CA . ARG A 1 175 ? -8.274 -42.594 -7.195 1.00 32.34 175 ARG A CA 1
ATOM 1356 C C . ARG A 1 175 ? -9.025 -43.276 -8.340 1.00 32.34 175 ARG A C 1
ATOM 1358 O O . ARG A 1 175 ? -9.216 -44.487 -8.278 1.00 32.34 175 ARG A O 1
ATOM 1365 N N . ALA A 1 176 ? -9.434 -42.527 -9.359 1.00 36.56 176 ALA A N 1
ATOM 1366 C CA . ALA A 1 176 ? -9.943 -43.087 -10.608 1.00 36.56 176 ALA A CA 1
ATOM 1367 C C . ALA A 1 176 ? -8.845 -43.002 -11.674 1.00 36.56 176 ALA A C 1
ATOM 1369 O O . ALA A 1 176 ? -8.431 -41.919 -12.079 1.00 36.56 176 ALA A O 1
ATOM 1370 N N . ALA A 1 177 ? -8.349 -44.168 -12.081 1.00 35.16 177 ALA A N 1
ATOM 1371 C CA . ALA A 1 177 ? -7.538 -44.359 -13.270 1.00 35.16 177 ALA A CA 1
ATOM 1372 C C . ALA A 1 177 ? -8.472 -44.756 -14.416 1.00 35.16 177 ALA A C 1
ATOM 1374 O O . ALA A 1 177 ? -9.225 -45.714 -14.253 1.00 35.16 177 ALA A O 1
ATOM 1375 N N . ILE A 1 178 ? -8.401 -44.067 -15.559 1.00 41.00 178 ILE A N 1
ATOM 1376 C CA . ILE A 1 178 ? -8.894 -44.592 -16.837 1.00 41.00 178 ILE A CA 1
ATOM 1377 C C . ILE A 1 178 ? -7.861 -44.271 -17.929 1.00 41.00 178 ILE A C 1
ATOM 1379 O O . ILE A 1 178 ? -7.639 -43.129 -18.312 1.00 41.00 178 ILE A O 1
ATOM 1383 N N . THR A 1 179 ? -7.184 -45.354 -18.293 1.00 39.62 179 THR A N 1
ATOM 1384 C CA . THR A 1 179 ? -6.545 -45.806 -19.537 1.00 39.62 179 THR A CA 1
ATOM 1385 C C . THR A 1 179 ? -6.506 -44.884 -20.774 1.00 39.62 179 THR A C 1
ATOM 1387 O O . THR A 1 179 ? -7.536 -44.334 -21.159 1.00 39.62 179 THR A O 1
ATOM 1390 N N . PRO A 1 180 ? -5.363 -44.833 -21.496 1.00 37.44 180 PRO A N 1
ATOM 1391 C CA . PRO A 1 180 ? -5.257 -44.256 -22.836 1.00 37.44 180 PRO A CA 1
ATOM 1392 C C . PRO A 1 180 ? -5.643 -45.285 -23.913 1.00 37.44 180 PRO A C 1
ATOM 1394 O O . PRO A 1 180 ? -5.344 -46.474 -23.775 1.00 37.44 180 PRO A O 1
ATOM 1397 N N . ALA A 1 181 ? -6.269 -44.837 -25.003 1.00 35.50 181 ALA A N 1
ATOM 1398 C CA . ALA A 1 181 ? -6.625 -45.690 -26.133 1.00 35.50 181 ALA A CA 1
ATOM 1399 C C . ALA A 1 181 ? -6.170 -45.102 -27.479 1.00 35.50 181 ALA A C 1
ATOM 1401 O O . ALA A 1 181 ? -6.453 -43.951 -27.792 1.00 35.50 181 ALA A O 1
ATOM 1402 N N . ALA A 1 182 ? -5.555 -45.999 -28.255 1.00 34.19 182 ALA A N 1
ATOM 1403 C CA . ALA A 1 182 ? -5.491 -46.089 -29.714 1.00 34.19 182 ALA A CA 1
ATOM 1404 C C . ALA A 1 182 ? -4.581 -45.127 -30.506 1.00 34.19 182 ALA A C 1
ATOM 1406 O O . ALA A 1 182 ? -4.895 -43.970 -30.767 1.00 34.19 182 ALA A O 1
ATOM 1407 N N . ALA A 1 183 ? -3.490 -45.717 -31.003 1.00 39.53 183 ALA A N 1
ATOM 1408 C CA . ALA A 1 183 ? -2.830 -45.350 -32.253 1.00 39.53 183 ALA A CA 1
ATOM 1409 C C . ALA A 1 183 ? -3.701 -45.709 -33.475 1.00 39.53 183 ALA A C 1
ATOM 1411 O O . ALA A 1 183 ? -4.539 -46.612 -33.385 1.00 39.53 183 ALA A O 1
ATOM 1412 N N . PRO A 1 184 ? -3.404 -45.108 -34.640 1.00 47.84 184 PRO A N 1
ATOM 1413 C CA . PRO A 1 184 ? -3.319 -45.901 -35.859 1.00 47.84 184 PRO A CA 1
ATOM 1414 C C . PRO A 1 184 ? -1.997 -45.677 -36.616 1.00 47.84 184 PRO A C 1
ATOM 1416 O O . PRO A 1 184 ? -1.568 -44.560 -36.886 1.00 47.84 184 PRO A O 1
ATOM 1419 N N . GLU A 1 185 ? -1.358 -46.809 -36.889 1.00 36.66 185 GLU A N 1
ATOM 1420 C CA . GLU A 1 185 ? -0.684 -47.229 -38.123 1.00 36.66 185 GLU A CA 1
ATOM 1421 C C . GLU A 1 185 ? -0.180 -46.164 -39.121 1.00 36.66 185 GLU A C 1
ATOM 1423 O O . GLU A 1 185 ? -0.920 -45.549 -39.881 1.00 36.66 185 GLU A O 1
ATOM 1428 N N . SER A 1 186 ? 1.149 -46.066 -39.169 1.00 35.94 186 SER A N 1
ATOM 1429 C CA . SER A 1 186 ? 2.002 -46.356 -40.330 1.00 35.94 186 SER A CA 1
ATOM 1430 C C . SER A 1 186 ? 1.420 -46.155 -41.737 1.00 35.94 186 SER A C 1
ATOM 1432 O O . SER A 1 186 ? 0.709 -47.002 -42.270 1.00 35.94 186 SER A O 1
ATOM 1434 N N . SER A 1 187 ? 1.910 -45.130 -42.433 1.00 39.53 187 SER A N 1
ATOM 1435 C CA . SER A 1 187 ? 2.076 -45.171 -43.889 1.00 39.53 187 SER A CA 1
ATOM 1436 C C . SER A 1 187 ? 3.362 -44.453 -44.280 1.00 39.53 187 SER A C 1
ATOM 1438 O O . SER A 1 187 ? 3.511 -43.244 -44.146 1.00 39.53 187 SER A O 1
ATOM 1440 N N . SER A 1 188 ? 4.319 -45.259 -44.722 1.00 38.38 188 SER A N 1
ATOM 1441 C CA . SER A 1 188 ? 5.570 -44.880 -45.361 1.00 38.38 188 SER A CA 1
ATOM 1442 C C . SER A 1 188 ? 5.321 -44.262 -46.734 1.00 38.38 188 SER A C 1
ATOM 1444 O O . SER A 1 188 ? 4.677 -44.916 -47.554 1.00 38.38 188 SER A O 1
ATOM 1446 N N . THR A 1 189 ? 5.925 -43.117 -47.059 1.00 34.28 189 THR A N 1
ATOM 1447 C CA . THR A 1 189 ? 6.498 -42.909 -48.402 1.00 34.28 189 THR A CA 1
ATOM 1448 C C . THR A 1 189 ? 7.496 -41.746 -48.440 1.00 34.28 189 THR A C 1
ATOM 1450 O O . THR A 1 189 ? 7.204 -40.639 -48.010 1.00 34.28 189 THR A O 1
ATOM 1453 N N . THR A 1 190 ? 8.639 -42.051 -49.057 1.00 38.59 190 THR A N 1
ATOM 1454 C CA . THR A 1 190 ? 9.531 -41.171 -49.829 1.00 38.59 190 THR A CA 1
ATOM 1455 C C . THR A 1 190 ? 10.425 -40.174 -49.092 1.00 38.59 190 THR A C 1
ATOM 1457 O O . THR A 1 190 ? 10.021 -39.111 -48.638 1.00 38.59 190 THR A O 1
ATOM 1460 N N . ALA A 1 191 ? 11.709 -40.533 -49.083 1.00 48.69 191 ALA A N 1
ATOM 1461 C CA . ALA A 1 191 ? 12.828 -39.635 -48.895 1.00 48.69 191 ALA A CA 1
ATOM 1462 C C . ALA A 1 191 ? 12.852 -38.566 -49.998 1.00 48.69 191 ALA A C 1
ATOM 1464 O O . ALA A 1 191 ? 12.968 -38.898 -51.177 1.00 48.69 191 ALA A O 1
ATOM 1465 N N . GLU A 1 192 ? 12.825 -37.300 -49.597 1.00 40.06 192 GLU A N 1
ATOM 1466 C CA . GLU A 1 192 ? 13.297 -36.189 -50.413 1.00 40.06 192 GLU A CA 1
ATOM 1467 C C . GLU A 1 192 ? 14.165 -35.305 -49.512 1.00 40.06 192 GLU A C 1
ATOM 1469 O O . GLU A 1 192 ? 13.717 -34.768 -48.499 1.00 40.06 192 GLU A O 1
ATOM 1474 N N . SER A 1 193 ? 15.463 -35.281 -49.815 1.00 41.41 193 SER A N 1
ATOM 1475 C CA . SER A 1 193 ? 16.473 -34.528 -49.079 1.00 41.41 193 SER A CA 1
ATOM 1476 C C . SER A 1 193 ? 16.145 -33.031 -49.099 1.00 41.41 193 SER A C 1
ATOM 1478 O O . SER A 1 193 ? 16.097 -32.455 -50.186 1.00 41.41 193 SER A O 1
ATOM 1480 N N . PRO A 1 194 ? 15.986 -32.360 -47.943 1.00 59.25 194 PRO A N 1
ATOM 1481 C CA . PRO A 1 194 ? 15.942 -30.908 -47.929 1.00 59.25 194 PRO A CA 1
ATOM 1482 C C . PRO A 1 194 ? 17.341 -30.370 -48.277 1.00 59.25 194 PRO A C 1
ATOM 1484 O O . PRO A 1 194 ? 18.334 -30.839 -47.708 1.00 59.25 194 PRO A O 1
ATOM 1487 N N . PRO A 1 195 ? 17.457 -29.414 -49.216 1.00 51.59 195 PRO A N 1
ATOM 1488 C CA . PRO A 1 195 ? 18.730 -28.788 -49.519 1.00 51.59 195 PRO A CA 1
ATOM 1489 C C . PRO A 1 195 ? 19.264 -28.072 -48.277 1.00 51.59 195 PRO A C 1
ATOM 1491 O O . PRO A 1 195 ? 18.523 -27.445 -47.520 1.00 51.59 195 PRO A O 1
ATOM 1494 N N . SER A 1 196 ? 20.572 -28.224 -48.095 1.00 55.19 196 SER A N 1
ATOM 1495 C CA . SER A 1 196 ? 21.431 -27.648 -47.068 1.00 55.19 196 SER A CA 1
ATOM 1496 C C . SER A 1 196 ? 20.946 -26.291 -46.541 1.00 55.19 196 SER A C 1
ATOM 1498 O O . SER A 1 196 ? 20.647 -25.411 -47.351 1.00 55.19 196 SER A O 1
ATOM 1500 N N . PRO A 1 197 ? 20.932 -26.068 -45.212 1.00 52.16 197 PRO A N 1
ATOM 1501 C CA . PRO A 1 197 ? 20.576 -24.772 -44.659 1.00 52.16 197 PRO A CA 1
ATOM 1502 C C . PRO A 1 197 ? 21.591 -23.746 -45.156 1.00 52.16 197 PRO A C 1
ATOM 1504 O O . PRO A 1 197 ? 22.763 -23.761 -44.771 1.00 52.16 197 PRO A O 1
ATOM 1507 N N . SER A 1 198 ? 21.143 -22.857 -46.042 1.00 49.50 198 SER A N 1
ATOM 1508 C CA . SER A 1 198 ? 21.867 -21.634 -46.336 1.00 49.50 198 SER A CA 1
ATOM 1509 C C . SER A 1 198 ? 22.104 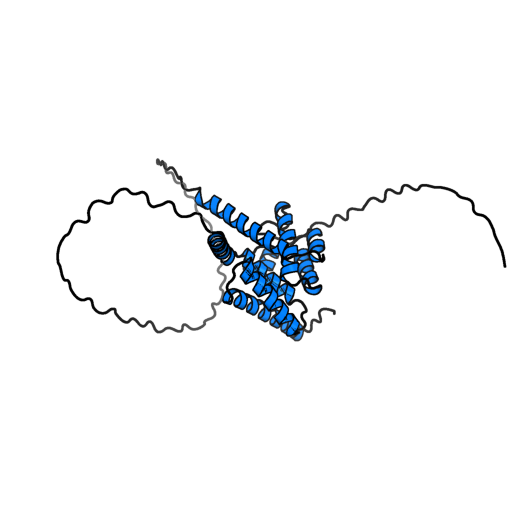-20.935 -45.006 1.00 49.50 198 SER A C 1
ATOM 1511 O O . SER A 1 198 ? 21.155 -20.615 -44.290 1.00 49.50 198 SER A O 1
ATOM 1513 N N . SER A 1 199 ? 23.376 -20.744 -44.675 1.00 57.75 199 SER A N 1
ATOM 1514 C CA . SER A 1 199 ? 23.844 -19.920 -43.570 1.00 57.75 199 SER A CA 1
ATOM 1515 C C . SER A 1 199 ? 23.416 -18.469 -43.815 1.00 57.75 199 SER A C 1
ATOM 1517 O O . SER A 1 199 ? 24.185 -17.633 -44.274 1.00 57.75 199 SER A O 1
ATOM 1519 N N . SER A 1 200 ? 22.144 -18.177 -43.570 1.00 61.16 200 SER A N 1
ATOM 1520 C CA . SER A 1 200 ? 21.670 -16.834 -43.297 1.00 61.16 200 SER A CA 1
ATOM 1521 C C . SER A 1 200 ? 21.557 -16.752 -41.788 1.00 61.16 200 SER A C 1
ATOM 1523 O O . SER A 1 200 ? 20.725 -17.442 -41.192 1.00 61.16 200 SER A O 1
ATOM 1525 N N . ALA A 1 201 ? 22.429 -15.958 -41.169 1.00 65.00 201 ALA A N 1
ATOM 1526 C CA . ALA A 1 201 ? 22.267 -15.575 -39.776 1.00 65.00 201 ALA A CA 1
ATOM 1527 C C . ALA A 1 201 ? 20.796 -15.171 -39.545 1.00 65.00 201 ALA A C 1
ATOM 1529 O O . ALA A 1 201 ? 20.235 -14.483 -40.408 1.00 65.00 201 ALA A O 1
ATOM 1530 N N . PRO A 1 202 ? 20.152 -15.622 -38.451 1.00 68.19 202 PRO A N 1
ATOM 1531 C CA . PRO A 1 202 ? 18.798 -15.185 -38.143 1.00 68.19 202 PRO A CA 1
ATOM 1532 C C . PRO A 1 202 ? 18.772 -13.651 -38.182 1.00 68.19 202 PRO A C 1
ATOM 1534 O O . PRO A 1 202 ? 19.716 -13.028 -37.682 1.00 68.19 202 PRO A O 1
ATOM 1537 N N . PRO A 1 203 ? 17.763 -13.036 -38.829 1.00 69.38 203 PRO A N 1
ATOM 1538 C CA . PRO A 1 203 ? 17.692 -11.586 -38.913 1.00 69.38 203 PRO A CA 1
ATOM 1539 C C . PRO A 1 203 ? 17.781 -11.005 -37.496 1.00 69.38 203 PRO A C 1
ATOM 1541 O O . PRO A 1 203 ? 17.200 -11.588 -36.573 1.00 69.38 203 PRO A O 1
ATOM 1544 N N . PRO A 1 204 ? 18.531 -9.905 -37.294 1.00 71.88 204 PRO A N 1
ATOM 1545 C CA . PRO A 1 204 ? 18.646 -9.289 -35.981 1.00 71.88 204 PRO A CA 1
ATOM 1546 C C . PRO A 1 204 ? 17.239 -9.003 -35.457 1.00 71.88 204 PRO A C 1
ATOM 1548 O O . PRO A 1 204 ? 16.424 -8.401 -36.161 1.00 71.88 204 PRO A O 1
ATOM 1551 N N . LEU A 1 205 ? 16.948 -9.499 -34.250 1.00 75.81 205 LEU A N 1
ATOM 1552 C CA . LEU A 1 205 ? 15.670 -9.266 -33.586 1.00 75.81 205 LEU A CA 1
ATOM 1553 C C . LEU A 1 205 ? 15.398 -7.754 -33.583 1.00 75.81 205 LEU A C 1
ATOM 1555 O O . LEU A 1 205 ? 16.315 -6.982 -33.276 1.00 75.81 205 LEU A O 1
ATOM 1559 N N . PRO A 1 206 ? 14.182 -7.314 -33.955 1.00 76.12 206 PRO A N 1
ATOM 1560 C CA . PRO A 1 206 ? 13.844 -5.903 -33.899 1.00 76.12 206 PRO A CA 1
ATOM 1561 C C . PRO A 1 206 ? 14.057 -5.390 -32.468 1.00 76.12 206 PRO A C 1
ATOM 1563 O O . PRO A 1 206 ? 13.840 -6.144 -31.512 1.00 76.12 206 PRO A O 1
ATOM 1566 N N . PRO A 1 207 ? 14.505 -4.132 -32.301 1.00 79.00 207 PRO A N 1
ATOM 1567 C CA . PRO A 1 207 ? 14.682 -3.559 -30.977 1.00 79.00 207 PRO A CA 1
ATOM 1568 C C . PRO A 1 207 ? 13.363 -3.658 -30.197 1.00 79.00 207 PRO A C 1
ATOM 1570 O O . PRO A 1 207 ? 12.293 -3.496 -30.794 1.00 79.00 207 PRO A O 1
ATOM 1573 N N . PRO A 1 208 ? 13.421 -3.941 -28.885 1.00 82.62 208 PRO A N 1
ATOM 1574 C CA . PRO A 1 208 ? 12.221 -4.098 -28.080 1.00 82.62 208 PRO A CA 1
ATOM 1575 C C . PRO A 1 208 ? 11.385 -2.817 -28.138 1.00 82.62 208 PRO A C 1
ATOM 1577 O O . PRO A 1 208 ? 11.907 -1.708 -28.002 1.00 82.62 208 PRO A O 1
ATOM 1580 N N . THR A 1 209 ? 10.082 -2.967 -28.373 1.00 91.00 209 THR A N 1
ATOM 1581 C CA . THR A 1 209 ? 9.156 -1.834 -28.345 1.00 91.00 209 THR A CA 1
ATOM 1582 C C . THR A 1 209 ? 8.964 -1.364 -26.898 1.00 91.00 209 THR A C 1
ATOM 1584 O O . THR A 1 209 ? 9.051 -2.180 -25.978 1.00 91.00 209 THR A O 1
ATOM 1587 N N . PRO A 1 210 ? 8.658 -0.075 -26.656 1.00 89.19 210 PRO A N 1
ATOM 1588 C CA . PRO A 1 210 ? 8.371 0.419 -25.305 1.00 89.19 210 PRO A CA 1
ATOM 1589 C C . PRO A 1 210 ? 7.240 -0.350 -24.607 1.00 89.19 210 PRO A C 1
ATOM 1591 O O . PRO A 1 210 ? 7.280 -0.562 -23.400 1.00 89.19 210 PRO A O 1
ATOM 1594 N N . GLU A 1 211 ? 6.250 -0.803 -25.378 1.00 89.25 211 GLU A N 1
ATOM 1595 C CA . GLU A 1 211 ? 5.146 -1.638 -24.897 1.00 89.25 211 GLU A CA 1
ATOM 1596 C C . GLU A 1 211 ? 5.646 -3.012 -24.441 1.00 89.25 211 GLU A C 1
ATOM 1598 O O . GLU A 1 211 ? 5.352 -3.427 -23.326 1.00 89.25 211 GLU A O 1
ATOM 1603 N N . SER A 1 212 ? 6.504 -3.662 -25.233 1.00 91.31 212 SER A N 1
ATOM 1604 C CA . SER A 1 212 ? 7.104 -4.946 -24.856 1.00 91.31 212 SER A CA 1
ATOM 1605 C C . SER A 1 212 ? 7.978 -4.845 -23.605 1.00 91.31 212 SER A C 1
ATOM 1607 O O . SER A 1 212 ? 8.049 -5.810 -22.846 1.00 91.31 212 SER A O 1
ATOM 1609 N N . ILE A 1 213 ? 8.657 -3.712 -23.391 1.00 91.38 213 ILE A N 1
ATOM 1610 C CA . ILE A 1 213 ? 9.439 -3.471 -22.169 1.00 91.38 213 ILE A CA 1
ATOM 1611 C C . ILE A 1 213 ? 8.496 -3.346 -20.973 1.00 91.38 213 ILE A C 1
ATOM 1613 O O . ILE A 1 213 ? 8.692 -4.027 -19.969 1.00 91.38 213 ILE A O 1
ATOM 1617 N N . ARG A 1 214 ? 7.432 -2.547 -21.100 1.00 91.94 214 ARG A N 1
ATOM 1618 C CA . ARG A 1 214 ? 6.433 -2.374 -20.039 1.00 91.94 214 ARG A CA 1
ATOM 1619 C C . ARG A 1 214 ? 5.750 -3.691 -19.667 1.00 91.94 214 ARG A C 1
ATOM 1621 O O . ARG A 1 214 ? 5.569 -3.959 -18.483 1.00 91.94 214 ARG A O 1
ATOM 1628 N N . ASP A 1 215 ? 5.417 -4.522 -20.649 1.00 92.31 215 ASP A N 1
ATOM 1629 C CA . ASP A 1 215 ? 4.821 -5.839 -20.409 1.00 92.31 215 ASP A CA 1
ATOM 1630 C C . ASP A 1 215 ? 5.784 -6.767 -19.654 1.00 92.31 215 ASP A C 1
ATOM 1632 O O . ASP A 1 215 ? 5.379 -7.479 -18.731 1.00 92.31 215 ASP A O 1
ATOM 1636 N N . ALA A 1 216 ? 7.078 -6.730 -19.993 1.00 92.56 216 ALA A N 1
ATOM 1637 C CA . ALA A 1 216 ? 8.101 -7.483 -19.274 1.00 92.56 216 ALA A CA 1
ATOM 1638 C C . ALA A 1 216 ? 8.274 -6.983 -17.828 1.00 92.56 216 ALA A C 1
ATOM 1640 O O . ALA A 1 216 ? 8.350 -7.791 -16.903 1.00 92.56 216 ALA A O 1
ATOM 1641 N N . GLU A 1 217 ? 8.284 -5.666 -17.615 1.00 94.81 217 GLU A N 1
ATOM 1642 C CA . GLU A 1 217 ? 8.338 -5.055 -16.281 1.00 94.81 217 GLU A CA 1
ATOM 1643 C C . GLU A 1 217 ? 7.117 -5.425 -15.434 1.00 94.81 217 GLU A C 1
ATOM 1645 O O . GLU A 1 217 ? 7.270 -5.809 -14.277 1.00 94.81 217 GLU A O 1
ATOM 1650 N N . HIS A 1 218 ? 5.910 -5.372 -16.004 1.00 94.88 218 HIS A N 1
ATOM 1651 C CA . HIS A 1 218 ? 4.689 -5.818 -15.329 1.00 94.88 218 HIS A CA 1
ATOM 1652 C C . HIS A 1 218 ? 4.771 -7.290 -14.937 1.00 94.88 218 HIS A C 1
ATOM 1654 O O . HIS A 1 218 ? 4.431 -7.640 -13.810 1.00 94.88 218 HIS A O 1
ATOM 1660 N N . CYS A 1 219 ? 5.287 -8.147 -15.820 1.00 92.75 219 CYS A N 1
ATOM 1661 C CA . CYS A 1 219 ? 5.497 -9.555 -15.503 1.00 92.75 219 CYS A CA 1
ATOM 1662 C C . CYS A 1 219 ? 6.445 -9.730 -14.303 1.00 92.75 219 CYS A C 1
ATOM 1664 O O . CYS A 1 219 ? 6.179 -10.547 -13.426 1.00 92.75 219 CYS A O 1
ATOM 1666 N N . LEU A 1 220 ? 7.514 -8.935 -14.198 1.00 93.19 220 LEU A N 1
ATOM 1667 C CA . LEU A 1 220 ? 8.402 -8.969 -13.029 1.00 93.19 220 LEU A CA 1
ATOM 1668 C C . LEU A 1 220 ? 7.693 -8.478 -11.757 1.00 93.19 220 LEU A C 1
ATOM 1670 O O . LEU A 1 220 ? 7.708 -9.171 -10.738 1.00 93.19 220 LEU A O 1
ATOM 1674 N N . LEU A 1 221 ? 7.031 -7.322 -11.823 1.00 94.44 221 LEU A N 1
ATOM 1675 C CA . LEU A 1 221 ? 6.358 -6.693 -10.682 1.00 94.44 221 LEU A CA 1
ATOM 1676 C C . LEU A 1 221 ? 5.203 -7.534 -10.132 1.00 94.44 221 LEU A C 1
ATOM 1678 O O . LEU A 1 221 ? 5.032 -7.600 -8.917 1.00 94.44 221 LEU A O 1
ATOM 1682 N N . GLN A 1 222 ? 4.467 -8.249 -10.985 1.00 92.06 222 GLN A N 1
ATOM 1683 C CA . GLN A 1 222 ? 3.430 -9.195 -10.557 1.00 92.06 222 GLN A CA 1
ATOM 1684 C C . GLN A 1 222 ? 3.961 -10.259 -9.594 1.00 92.06 222 GLN A C 1
ATOM 1686 O O . GLN A 1 222 ? 3.248 -10.704 -8.696 1.00 92.06 222 GLN A O 1
ATOM 1691 N N . HIS A 1 223 ? 5.221 -10.666 -9.752 1.00 89.75 223 HIS A N 1
ATOM 1692 C CA . HIS A 1 223 ? 5.834 -11.685 -8.909 1.00 89.75 223 HIS A CA 1
ATOM 1693 C C . HIS A 1 223 ? 6.500 -11.104 -7.655 1.00 89.75 223 HIS A C 1
ATOM 1695 O O . HIS A 1 223 ? 6.823 -11.873 -6.746 1.00 89.75 223 HIS A O 1
ATOM 1701 N N . SER A 1 224 ? 6.645 -9.778 -7.561 1.00 91.81 224 SER A N 1
ATOM 1702 C CA . SER A 1 224 ? 7.311 -9.102 -6.448 1.00 91.81 224 SER A CA 1
ATOM 1703 C C . SER A 1 224 ? 6.478 -9.171 -5.155 1.00 91.81 224 SER A C 1
ATOM 1705 O O . SER A 1 224 ? 5.321 -8.736 -5.127 1.00 91.81 224 SER A O 1
ATOM 1707 N N . PRO A 1 225 ? 7.029 -9.714 -4.052 1.00 90.50 225 PRO A N 1
ATOM 1708 C CA . PRO A 1 225 ? 6.403 -9.607 -2.734 1.00 90.50 225 PRO A CA 1
ATOM 1709 C C . PRO A 1 225 ? 6.290 -8.152 -2.253 1.00 90.50 225 PRO A C 1
ATOM 1711 O O . PRO A 1 225 ? 5.289 -7.807 -1.634 1.00 90.50 225 PRO A O 1
ATOM 1714 N N . GLU A 1 226 ? 7.251 -7.286 -2.586 1.00 93.12 226 GLU A N 1
ATOM 1715 C CA . GLU A 1 226 ? 7.250 -5.859 -2.242 1.00 93.12 226 GLU A CA 1
ATOM 1716 C C . GLU A 1 226 ? 6.026 -5.144 -2.812 1.00 93.12 226 GLU A C 1
ATOM 1718 O O . GLU A 1 226 ? 5.356 -4.406 -2.092 1.00 93.12 226 GLU A O 1
ATOM 1723 N N . VAL A 1 227 ? 5.681 -5.421 -4.073 1.00 96.06 227 VAL A N 1
ATOM 1724 C CA . VAL A 1 227 ? 4.477 -4.875 -4.714 1.00 96.06 227 VAL A CA 1
ATOM 1725 C C . VAL A 1 227 ? 3.211 -5.356 -4.005 1.00 96.06 227 VAL A C 1
ATOM 1727 O O . VAL A 1 227 ? 2.311 -4.559 -3.745 1.00 96.06 227 VAL A O 1
ATOM 1730 N N . ARG A 1 228 ? 3.119 -6.643 -3.644 1.00 94.75 228 ARG A N 1
ATOM 1731 C CA . ARG A 1 228 ? 1.932 -7.178 -2.951 1.00 94.75 228 ARG A CA 1
ATOM 1732 C C . ARG A 1 228 ? 1.767 -6.585 -1.552 1.00 94.75 228 ARG A C 1
ATOM 1734 O O . ARG A 1 228 ? 0.653 -6.199 -1.204 1.00 94.75 228 ARG A O 1
ATOM 1741 N N . CYS A 1 229 ? 2.853 -6.473 -0.786 1.00 94.69 229 CYS A N 1
ATOM 1742 C CA . CYS A 1 229 ? 2.855 -5.812 0.521 1.00 94.69 229 CYS A CA 1
ATOM 1743 C C . CYS A 1 229 ? 2.462 -4.337 0.395 1.00 94.69 229 CYS A C 1
ATOM 1745 O O . CYS A 1 229 ? 1.581 -3.886 1.122 1.00 94.69 229 CYS A O 1
ATOM 1747 N N . PHE A 1 230 ? 3.017 -3.621 -0.589 1.00 97.19 230 PHE A N 1
ATOM 1748 C CA . PHE A 1 230 ? 2.644 -2.236 -0.876 1.00 97.19 230 PHE A CA 1
ATOM 1749 C C . PHE A 1 230 ? 1.150 -2.083 -1.167 1.00 97.19 230 PHE A C 1
ATOM 1751 O O . PHE A 1 230 ? 0.486 -1.224 -0.587 1.00 97.19 230 PHE A O 1
ATOM 1758 N N . MET A 1 231 ? 0.595 -2.937 -2.027 1.00 97.88 231 MET A N 1
ATOM 1759 C CA . MET A 1 231 ? -0.827 -2.879 -2.358 1.00 97.88 231 MET A CA 1
ATOM 1760 C C . MET A 1 231 ? -1.716 -3.233 -1.166 1.00 97.88 231 MET A C 1
ATOM 1762 O O . MET A 1 231 ? -2.722 -2.560 -0.943 1.00 97.88 231 MET A O 1
ATOM 1766 N N . TYR A 1 232 ? -1.342 -4.243 -0.380 1.00 96.50 232 TYR A N 1
ATOM 1767 C CA . TYR A 1 232 ? -2.040 -4.592 0.856 1.00 96.50 232 TYR A CA 1
ATOM 1768 C C . TYR A 1 232 ? -2.043 -3.424 1.857 1.00 96.50 232 TYR A C 1
ATOM 1770 O O . TYR A 1 232 ? -3.100 -3.068 2.390 1.00 96.50 232 TYR A O 1
ATOM 1778 N N . ASP A 1 233 ? -0.894 -2.778 2.068 1.00 96.31 233 ASP A N 1
ATOM 1779 C CA . ASP A 1 233 ? -0.771 -1.619 2.950 1.00 96.31 233 ASP A CA 1
ATOM 1780 C C . ASP A 1 233 ? -1.611 -0.444 2.438 1.00 96.31 233 ASP A C 1
ATOM 1782 O O . ASP A 1 233 ? -2.312 0.197 3.221 1.00 96.31 233 ASP A O 1
ATOM 1786 N N . ALA A 1 234 ? -1.597 -0.175 1.127 1.00 97.50 234 ALA A N 1
ATOM 1787 C CA . ALA A 1 234 ? -2.347 0.928 0.524 1.00 97.50 234 ALA A CA 1
ATOM 1788 C C . ALA A 1 234 ? -3.858 0.745 0.699 1.00 97.50 234 ALA A C 1
ATOM 1790 O O . ALA A 1 234 ? -4.568 1.685 1.070 1.00 97.50 234 ALA A O 1
ATOM 1791 N N . MET A 1 235 ? -4.348 -0.479 0.482 1.00 97.06 235 MET A N 1
ATOM 1792 C CA . MET A 1 235 ? -5.746 -0.848 0.707 1.00 97.06 235 MET A CA 1
ATOM 1793 C C . MET A 1 235 ? -6.117 -0.734 2.191 1.00 97.06 235 MET A C 1
ATOM 1795 O O . MET A 1 235 ? -7.148 -0.152 2.529 1.00 97.06 235 MET A O 1
ATOM 1799 N N . THR A 1 236 ? -5.258 -1.224 3.087 1.00 95.19 236 THR A N 1
ATOM 1800 C CA . THR A 1 236 ? -5.482 -1.165 4.539 1.00 95.19 236 THR A CA 1
ATOM 1801 C C . THR A 1 236 ? -5.527 0.275 5.047 1.00 95.19 236 THR A C 1
ATOM 1803 O O . THR A 1 236 ? -6.457 0.648 5.766 1.00 95.19 236 THR A O 1
ATOM 1806 N N . ALA A 1 237 ? -4.570 1.105 4.630 1.00 95.25 237 ALA A N 1
ATOM 1807 C CA . ALA A 1 237 ? -4.517 2.525 4.952 1.00 95.25 237 ALA A CA 1
ATOM 1808 C C . ALA A 1 237 ? -5.746 3.269 4.413 1.00 95.25 237 ALA A C 1
ATOM 1810 O O . ALA A 1 237 ? -6.364 4.052 5.134 1.00 95.25 237 ALA A O 1
ATOM 1811 N N . GLY A 1 238 ? -6.141 2.995 3.164 1.00 93.75 238 GLY A N 1
ATOM 1812 C CA . GLY A 1 238 ? -7.299 3.623 2.526 1.00 93.75 238 GLY A CA 1
ATOM 1813 C C . GLY A 1 238 ? -8.627 3.298 3.216 1.00 93.75 238 GLY A C 1
ATOM 1814 O O . GLY A 1 238 ? -9.543 4.121 3.214 1.00 93.75 238 GLY A O 1
ATOM 1815 N N . LEU A 1 239 ? -8.730 2.127 3.851 1.00 92.00 239 LEU A N 1
ATOM 1816 C CA . LEU A 1 239 ? -9.915 1.710 4.603 1.00 92.00 239 LEU A CA 1
ATOM 1817 C C . LEU A 1 239 ? -9.880 2.077 6.089 1.00 92.00 239 LEU A C 1
ATOM 1819 O O . LEU A 1 239 ? -10.898 1.912 6.777 1.00 92.00 239 LEU A O 1
ATOM 1823 N N . PHE A 1 240 ? -8.757 2.590 6.591 1.00 87.75 240 PHE A N 1
ATOM 1824 C CA . PHE A 1 240 ? -8.604 2.928 7.998 1.00 87.75 240 PHE A CA 1
ATOM 1825 C C . PHE A 1 240 ? -9.645 3.964 8.436 1.00 87.75 240 PHE A C 1
ATOM 1827 O O . PHE A 1 240 ? -9.725 5.065 7.896 1.00 87.75 240 PHE A O 1
ATOM 1834 N N . HIS A 1 241 ? -10.466 3.590 9.423 1.00 78.19 241 HIS A N 1
ATOM 1835 C CA . HIS A 1 241 ? -11.556 4.419 9.955 1.00 78.19 241 HIS A CA 1
ATOM 1836 C C . HIS A 1 241 ? -12.572 4.918 8.906 1.00 78.19 241 HIS A C 1
ATOM 1838 O O . HIS A 1 241 ? -13.282 5.892 9.132 1.00 78.19 241 HIS A O 1
ATOM 1844 N N . SER A 1 242 ? -12.739 4.198 7.792 1.00 77.06 242 SER A N 1
ATOM 1845 C CA . SER A 1 242 ? -13.761 4.490 6.769 1.00 77.06 242 SER A CA 1
ATOM 1846 C C . SER A 1 242 ? -15.216 4.339 7.257 1.00 77.06 242 SER A C 1
ATOM 1848 O O . SER A 1 242 ? -16.145 4.588 6.496 1.00 77.06 242 SER A O 1
ATOM 1850 N N . ASN A 1 243 ? -15.446 3.912 8.509 1.00 75.62 243 ASN A N 1
ATOM 1851 C CA . ASN A 1 243 ? -16.763 3.731 9.142 1.00 75.62 243 ASN A CA 1
ATOM 1852 C C . ASN A 1 243 ? -17.791 2.927 8.321 1.00 75.62 243 ASN A C 1
ATOM 1854 O O . ASN A 1 243 ? -18.989 3.029 8.564 1.00 75.62 243 ASN A O 1
ATOM 1858 N N . ASN A 1 244 ? -17.332 2.076 7.393 1.00 71.00 244 ASN A N 1
ATOM 1859 C CA . ASN A 1 244 ? -18.183 1.385 6.415 1.00 71.00 244 ASN A CA 1
ATOM 1860 C C . ASN A 1 244 ? -19.011 2.334 5.529 1.00 71.00 244 ASN A C 1
ATOM 1862 O O . ASN A 1 244 ? -20.049 1.919 5.011 1.00 71.00 244 ASN A O 1
ATOM 1866 N N . ASP A 1 245 ? -18.585 3.585 5.328 1.00 86.69 245 ASP A N 1
ATOM 1867 C CA . ASP A 1 245 ? -19.191 4.406 4.285 1.00 86.69 245 ASP A CA 1
ATOM 1868 C C . ASP A 1 245 ? -18.894 3.772 2.924 1.00 86.69 245 ASP A C 1
ATOM 1870 O O . ASP A 1 245 ? -17.776 3.836 2.410 1.00 86.69 245 ASP A O 1
ATOM 1874 N N . LEU A 1 246 ? -19.921 3.153 2.342 1.00 87.69 246 LEU A N 1
ATOM 1875 C CA . LEU A 1 246 ? -19.812 2.378 1.110 1.00 87.69 246 LEU A CA 1
ATOM 1876 C C . LEU A 1 246 ? -19.217 3.206 -0.036 1.00 87.69 246 LEU A C 1
ATOM 1878 O O . LEU A 1 246 ? -18.501 2.668 -0.876 1.00 87.69 246 LEU A O 1
ATOM 1882 N N . ARG A 1 247 ? -19.484 4.520 -0.064 1.00 90.12 247 ARG A N 1
ATOM 1883 C CA . ARG A 1 247 ? -18.931 5.416 -1.087 1.00 90.12 247 ARG A CA 1
ATOM 1884 C C . ARG A 1 247 ? -17.427 5.592 -0.924 1.00 90.12 247 ARG A C 1
ATOM 1886 O O . ARG A 1 247 ? -16.708 5.461 -1.911 1.00 90.12 247 ARG A O 1
ATOM 1893 N N . THR A 1 248 ? -16.963 5.854 0.295 1.00 89.69 248 THR A N 1
ATOM 1894 C CA . THR A 1 248 ? -15.533 5.973 0.608 1.00 89.69 248 THR A CA 1
ATOM 1895 C C . THR A 1 248 ? -14.794 4.661 0.345 1.00 89.69 248 THR A C 1
ATOM 1897 O O . THR A 1 248 ? -13.748 4.674 -0.299 1.00 89.69 248 THR A O 1
ATOM 1900 N N . VAL A 1 249 ? -15.365 3.525 0.760 1.00 91.62 249 VAL A N 1
ATOM 1901 C CA . VAL A 1 249 ? -14.793 2.185 0.532 1.00 91.62 249 VAL A CA 1
ATOM 1902 C C . VAL A 1 249 ? -14.642 1.900 -0.965 1.00 91.62 249 VAL A C 1
ATOM 1904 O O . VAL A 1 249 ? -13.564 1.529 -1.423 1.00 91.62 249 VAL A O 1
ATOM 1907 N N . GLU A 1 250 ? -15.694 2.126 -1.752 1.00 94.38 250 GLU A N 1
ATOM 1908 C CA . GLU A 1 250 ? -15.664 1.873 -3.195 1.00 94.38 250 GLU A CA 1
ATOM 1909 C C . GLU A 1 250 ? -14.739 2.849 -3.943 1.00 94.38 250 GLU A C 1
ATOM 1911 O O . GLU A 1 250 ? -14.085 2.458 -4.911 1.00 94.38 250 GLU A O 1
ATOM 1916 N N . ALA A 1 251 ? -14.643 4.106 -3.501 1.00 93.56 251 ALA A N 1
ATOM 1917 C CA . ALA A 1 251 ? -13.684 5.063 -4.050 1.00 93.56 251 ALA A CA 1
ATOM 1918 C C . ALA A 1 251 ? -12.234 4.630 -3.773 1.00 93.56 251 ALA A C 1
ATOM 1920 O O . ALA A 1 251 ? -11.423 4.609 -4.699 1.00 93.56 251 ALA A O 1
ATOM 1921 N N . ALA A 1 252 ? -11.928 4.212 -2.539 1.00 94.62 252 ALA A N 1
ATOM 1922 C CA . ALA A 1 252 ? -10.618 3.678 -2.169 1.00 94.62 252 ALA A CA 1
ATOM 1923 C C . ALA A 1 252 ? -10.275 2.411 -2.969 1.00 94.62 252 ALA A C 1
ATOM 1925 O O . ALA A 1 252 ? -9.154 2.274 -3.463 1.00 94.62 252 ALA A O 1
ATOM 1926 N N . ARG A 1 253 ? -11.255 1.520 -3.177 1.00 96.25 253 ARG A N 1
ATOM 1927 C CA . ARG A 1 253 ? -11.093 0.318 -4.004 1.00 96.25 253 ARG A CA 1
ATOM 1928 C C . ARG A 1 253 ? -10.734 0.668 -5.439 1.00 96.25 253 ARG A C 1
ATOM 1930 O O . ARG A 1 253 ? -9.756 0.159 -5.966 1.00 96.25 253 ARG A O 1
ATOM 1937 N N . ARG A 1 254 ? -11.498 1.556 -6.082 1.00 97.50 254 ARG A N 1
ATOM 1938 C CA . ARG A 1 254 ? -11.233 1.962 -7.473 1.00 97.50 254 ARG A CA 1
ATOM 1939 C C . ARG A 1 254 ? -9.866 2.613 -7.625 1.00 97.50 254 ARG A C 1
ATOM 1941 O O . ARG A 1 254 ? -9.163 2.293 -8.575 1.00 97.50 254 ARG A O 1
ATOM 1948 N N . HIS A 1 255 ? -9.500 3.491 -6.692 1.00 97.62 255 HIS A N 1
ATOM 1949 C CA . HIS A 1 255 ? -8.213 4.184 -6.702 1.00 97.62 255 HIS A CA 1
ATOM 1950 C C . HIS A 1 255 ? -7.039 3.209 -6.573 1.00 97.62 255 HIS A C 1
ATOM 1952 O O . HIS A 1 255 ? -6.161 3.173 -7.432 1.00 97.62 255 HIS A O 1
ATOM 1958 N N . THR A 1 256 ? -7.067 2.340 -5.560 1.00 97.38 256 THR A N 1
ATOM 1959 C CA . THR A 1 256 ? -6.012 1.332 -5.354 1.00 97.38 256 THR A CA 1
ATOM 1960 C C . THR A 1 256 ? -5.958 0.310 -6.493 1.00 97.38 256 THR A C 1
ATOM 1962 O O . THR A 1 256 ? -4.869 -0.066 -6.918 1.00 97.38 256 THR A O 1
ATOM 1965 N N . PHE A 1 257 ? -7.100 -0.099 -7.057 1.00 98.31 257 PHE A N 1
ATOM 1966 C CA . PHE A 1 257 ? -7.133 -0.998 -8.217 1.00 98.31 257 PHE A CA 1
ATOM 1967 C C . PHE A 1 257 ? -6.539 -0.345 -9.463 1.00 98.31 257 PHE A C 1
ATOM 1969 O O . PHE A 1 257 ? -5.805 -1.004 -10.193 1.00 98.31 257 PHE A O 1
ATOM 1976 N N . ALA A 1 258 ? -6.836 0.936 -9.705 1.00 98.31 258 ALA A N 1
ATOM 1977 C CA . ALA A 1 258 ? -6.261 1.668 -10.825 1.00 98.31 258 ALA A CA 1
ATOM 1978 C C . ALA A 1 258 ? -4.733 1.724 -10.709 1.00 98.31 258 ALA A C 1
ATOM 1980 O O . ALA A 1 258 ? -4.047 1.384 -11.666 1.00 98.31 258 ALA A O 1
ATOM 1981 N N . ILE A 1 259 ? -4.201 2.048 -9.528 1.00 98.12 259 ILE A N 1
ATOM 1982 C CA . ILE A 1 259 ? -2.753 2.056 -9.275 1.00 98.12 259 ILE A CA 1
ATOM 1983 C C . ILE A 1 259 ? -2.143 0.667 -9.479 1.00 98.12 259 ILE A C 1
ATOM 1985 O O . ILE A 1 259 ? -1.181 0.519 -10.231 1.00 98.12 259 ILE A O 1
ATOM 1989 N N . GLY A 1 260 ? -2.721 -0.362 -8.858 1.00 97.81 260 GLY A N 1
ATOM 1990 C CA . GLY A 1 260 ? -2.216 -1.728 -8.958 1.00 97.81 260 GLY A CA 1
ATOM 1991 C C . GLY A 1 260 ? -2.194 -2.255 -10.393 1.00 97.81 260 GLY A C 1
ATOM 1992 O O . GLY A 1 260 ? -1.206 -2.852 -10.810 1.00 97.81 260 GLY A O 1
ATOM 1993 N N . ALA A 1 261 ? -3.249 -1.994 -11.166 1.00 97.44 261 ALA A N 1
ATOM 1994 C CA . ALA A 1 261 ? -3.358 -2.463 -12.543 1.00 97.44 261 ALA A CA 1
ATOM 1995 C C . ALA A 1 261 ? -2.507 -1.640 -13.523 1.00 97.44 261 ALA A C 1
ATOM 1997 O O . ALA A 1 261 ? -1.834 -2.210 -14.376 1.00 97.44 261 ALA A O 1
ATOM 1998 N N . ILE A 1 262 ? -2.530 -0.306 -13.419 1.00 97.00 262 ILE A N 1
ATOM 1999 C CA . ILE A 1 262 ? -1.888 0.583 -14.400 1.00 97.00 262 ILE A CA 1
ATOM 2000 C C . ILE A 1 262 ? -0.384 0.701 -14.148 1.00 97.00 262 ILE A C 1
ATOM 2002 O O . ILE A 1 262 ? 0.387 0.688 -15.105 1.00 97.00 262 ILE A O 1
ATOM 2006 N N . ILE A 1 263 ? 0.036 0.829 -12.886 1.00 97.25 263 ILE A N 1
ATOM 2007 C CA . ILE A 1 263 ? 1.434 1.120 -12.534 1.00 97.25 263 ILE A CA 1
ATOM 2008 C C . ILE A 1 263 ? 2.220 -0.171 -12.289 1.00 97.25 263 ILE A C 1
ATOM 2010 O O . ILE A 1 263 ? 3.355 -0.302 -12.749 1.00 97.25 263 ILE A O 1
ATOM 2014 N N . PHE A 1 264 ? 1.619 -1.135 -11.587 1.00 97.31 264 PHE A N 1
ATOM 2015 C CA . PHE A 1 264 ? 2.289 -2.384 -11.205 1.00 97.31 264 PHE A CA 1
ATOM 2016 C C . PHE A 1 264 ? 1.903 -3.590 -12.066 1.00 97.31 264 PHE A C 1
ATOM 2018 O O . PHE A 1 264 ? 2.512 -4.650 -11.939 1.00 97.31 264 PHE A O 1
ATOM 2025 N N . GLY A 1 265 ? 0.912 -3.445 -12.948 1.00 96.69 265 GLY A N 1
ATOM 2026 C CA . GLY A 1 265 ? 0.474 -4.516 -13.836 1.00 96.69 265 GLY A CA 1
ATOM 2027 C C . GLY A 1 265 ? -0.245 -5.668 -13.137 1.00 96.69 265 GLY A C 1
ATOM 2028 O O . GLY A 1 265 ? -0.349 -6.736 -13.729 1.00 96.69 265 GLY A O 1
ATOM 2029 N N . LEU A 1 266 ? -0.728 -5.504 -11.903 1.00 97.12 266 LEU A N 1
ATOM 2030 C CA . LEU A 1 266 ? -1.425 -6.577 -11.190 1.00 97.12 266 LEU A CA 1
ATOM 2031 C C . LEU A 1 266 ? -2.748 -6.935 -11.863 1.00 97.12 266 LEU A C 1
ATOM 2033 O O . LEU A 1 266 ? -3.500 -6.067 -12.318 1.00 97.12 266 LEU A O 1
ATOM 2037 N N . SER A 1 267 ? -3.055 -8.229 -11.882 1.00 96.56 267 SER A N 1
ATOM 2038 C CA . SER A 1 267 ? -4.320 -8.704 -12.427 1.00 96.56 267 SER A CA 1
ATOM 2039 C C . SER A 1 267 ? -5.498 -8.319 -11.526 1.00 96.56 267 SER A C 1
ATOM 2041 O O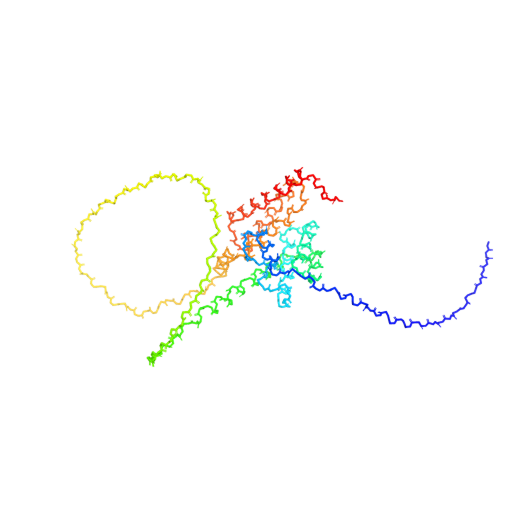 . SER A 1 267 ? -5.372 -8.137 -10.311 1.00 96.56 267 SER A O 1
ATOM 2043 N N . PHE A 1 268 ? -6.689 -8.230 -12.121 1.00 96.75 268 PHE A N 1
ATOM 2044 C CA . PHE A 1 268 ? -7.917 -7.976 -11.368 1.00 96.75 268 PHE A CA 1
ATOM 2045 C C . PHE A 1 268 ? -8.167 -9.040 -10.289 1.00 96.75 268 PHE A C 1
ATOM 2047 O O . PHE A 1 268 ? -8.641 -8.707 -9.201 1.00 96.75 268 PHE A O 1
ATOM 2054 N N . ASP A 1 269 ? -7.831 -10.300 -10.570 1.00 96.88 269 ASP A N 1
ATOM 2055 C CA . ASP A 1 269 ? -8.017 -11.412 -9.637 1.00 96.88 269 ASP A CA 1
ATOM 2056 C C . ASP A 1 269 ? -7.091 -11.289 -8.422 1.00 96.88 269 ASP A C 1
ATOM 2058 O O . ASP A 1 269 ? -7.548 -11.452 -7.290 1.00 96.88 269 ASP A O 1
ATOM 2062 N N . GLU A 1 270 ? -5.822 -10.919 -8.626 1.00 95.12 270 GLU A N 1
ATOM 2063 C CA . GLU A 1 270 ? -4.871 -10.666 -7.534 1.00 95.12 270 GLU A CA 1
ATOM 2064 C C . GLU A 1 270 ? -5.301 -9.481 -6.669 1.00 95.12 270 GLU A C 1
ATOM 2066 O O . GLU A 1 270 ? -5.339 -9.587 -5.442 1.00 95.12 270 GLU A O 1
ATOM 2071 N N . LEU A 1 271 ? -5.691 -8.368 -7.295 1.00 97.44 271 LEU A N 1
ATOM 2072 C CA . LEU A 1 271 ? -6.194 -7.192 -6.581 1.00 97.44 271 LEU A CA 1
ATOM 2073 C C . LEU A 1 271 ? -7.464 -7.516 -5.791 1.00 97.44 271 LEU A C 1
ATOM 2075 O O . LEU A 1 271 ? -7.616 -7.086 -4.649 1.00 97.44 271 LEU A O 1
ATOM 2079 N N . THR A 1 272 ? -8.359 -8.318 -6.366 1.00 97.31 272 THR A N 1
ATOM 2080 C CA . THR A 1 272 ? -9.578 -8.784 -5.694 1.00 97.31 272 THR A CA 1
ATOM 2081 C C . THR A 1 272 ? -9.259 -9.704 -4.520 1.00 97.31 272 THR A C 1
ATOM 2083 O O . THR A 1 272 ? -9.905 -9.603 -3.476 1.00 97.31 272 THR A O 1
ATOM 2086 N N . ALA A 1 273 ? -8.272 -10.589 -4.659 1.00 95.50 273 ALA A N 1
ATOM 2087 C CA . ALA A 1 273 ? -7.833 -11.459 -3.576 1.00 95.50 273 ALA A CA 1
ATOM 2088 C C . ALA A 1 273 ? -7.261 -10.648 -2.404 1.00 95.50 273 ALA A C 1
ATOM 2090 O O . ALA A 1 273 ? -7.704 -10.842 -1.273 1.00 95.50 273 ALA A O 1
ATOM 2091 N N . LEU A 1 274 ? -6.360 -9.694 -2.676 1.00 95.38 274 LEU A N 1
ATOM 2092 C CA . LEU A 1 274 ? -5.814 -8.787 -1.659 1.00 95.38 274 LEU A CA 1
ATOM 2093 C C . LEU A 1 274 ? -6.924 -7.987 -0.971 1.00 95.38 274 LEU A C 1
ATOM 2095 O O . LEU A 1 274 ? -7.001 -7.963 0.256 1.00 95.38 274 LEU A O 1
ATOM 2099 N N . TRP A 1 275 ? -7.835 -7.403 -1.751 1.00 96.00 275 TRP A N 1
ATOM 2100 C CA . TRP A 1 275 ? -8.942 -6.613 -1.218 1.00 96.00 275 TRP A CA 1
ATOM 2101 C C . TRP A 1 275 ? -9.818 -7.409 -0.246 1.00 96.00 275 TRP A C 1
ATOM 2103 O O . TRP A 1 275 ? -10.140 -6.926 0.838 1.00 96.00 275 TRP A O 1
ATOM 2113 N N . ARG A 1 276 ? -10.156 -8.659 -0.590 1.00 94.75 276 ARG A N 1
ATOM 2114 C CA . ARG A 1 276 ? -10.955 -9.542 0.278 1.00 94.75 276 ARG A CA 1
ATOM 2115 C C . ARG A 1 276 ? -10.273 -9.830 1.610 1.00 94.75 276 ARG A C 1
ATOM 2117 O O . ARG A 1 276 ? -10.961 -9.916 2.625 1.00 94.75 276 ARG A O 1
ATOM 2124 N N . VAL A 1 277 ? -8.948 -9.987 1.616 1.00 93.88 277 VAL A N 1
ATOM 2125 C CA . VAL A 1 277 ? -8.182 -10.173 2.857 1.00 93.88 277 VAL A CA 1
ATOM 2126 C C . VAL A 1 277 ? -8.295 -8.924 3.729 1.00 93.88 277 VAL A C 1
ATOM 2128 O O . VAL A 1 277 ? -8.661 -9.031 4.898 1.00 93.88 277 VAL A O 1
ATOM 2131 N N . VAL A 1 278 ? -8.078 -7.740 3.151 1.00 93.62 278 VAL A N 1
ATOM 2132 C CA . VAL A 1 278 ? -8.171 -6.465 3.880 1.00 93.62 278 VAL A CA 1
ATOM 2133 C C . VAL A 1 278 ? -9.581 -6.239 4.443 1.00 93.62 278 VAL A C 1
ATOM 2135 O O . VAL A 1 278 ? -9.734 -5.854 5.605 1.00 93.62 278 VAL A O 1
ATOM 2138 N N . GLU A 1 279 ? -10.629 -6.520 3.665 1.00 91.31 279 GLU A N 1
ATOM 2139 C CA . GLU A 1 279 ? -12.018 -6.436 4.134 1.00 91.31 279 GLU A CA 1
ATOM 2140 C C . GLU A 1 279 ? -12.300 -7.410 5.284 1.00 91.31 279 GLU A C 1
ATOM 2142 O O . GLU A 1 279 ? -12.883 -7.016 6.300 1.00 91.31 279 GLU A O 1
ATOM 2147 N N . ALA A 1 280 ? -11.868 -8.668 5.156 1.00 90.75 280 ALA A N 1
ATOM 2148 C CA . ALA A 1 280 ? -12.042 -9.676 6.197 1.00 90.75 280 ALA A CA 1
ATOM 2149 C C . ALA A 1 280 ? -11.341 -9.264 7.499 1.00 90.75 280 ALA A C 1
ATOM 2151 O O . ALA A 1 280 ? -11.930 -9.356 8.578 1.00 90.75 280 ALA A O 1
ATOM 2152 N N . GLU A 1 281 ? -10.121 -8.736 7.415 1.00 89.62 281 GLU A N 1
ATOM 2153 C CA . GLU A 1 281 ? -9.408 -8.213 8.576 1.00 89.62 281 GLU A CA 1
ATOM 2154 C C . GLU A 1 281 ? -10.111 -7.030 9.234 1.00 89.62 281 GLU A C 1
ATOM 2156 O O . GLU A 1 281 ? -10.164 -6.945 10.464 1.00 89.62 281 GLU A O 1
ATOM 2161 N N . LEU A 1 282 ? -10.642 -6.100 8.440 1.00 86.56 282 LEU A N 1
ATOM 2162 C CA . LEU A 1 282 ? -11.370 -4.952 8.964 1.00 86.56 282 LEU A CA 1
ATOM 2163 C C . LEU A 1 282 ? -12.628 -5.397 9.721 1.00 86.56 282 LEU A C 1
ATOM 2165 O O . LEU A 1 282 ? -12.918 -4.871 10.800 1.00 86.56 282 LEU A O 1
ATOM 2169 N N . LEU A 1 283 ? -13.353 -6.383 9.186 1.00 87.00 283 LEU A N 1
ATOM 2170 C CA . LEU A 1 283 ? -14.516 -6.982 9.843 1.00 87.00 283 LEU A CA 1
ATOM 2171 C C . LEU A 1 283 ? -14.122 -7.680 11.149 1.00 87.00 283 LEU A C 1
ATOM 2173 O O . LEU A 1 283 ? -14.742 -7.431 12.183 1.00 87.00 283 LEU A O 1
ATOM 2177 N N . LEU A 1 284 ? -13.055 -8.483 11.134 1.00 87.06 284 LEU A N 1
ATOM 2178 C CA . LEU A 1 284 ? -12.544 -9.156 12.330 1.00 87.06 284 LEU A CA 1
ATOM 2179 C C . LEU A 1 284 ? -12.113 -8.160 13.412 1.00 87.06 284 LEU A C 1
ATOM 2181 O O . LEU A 1 284 ? -12.430 -8.360 14.584 1.00 87.06 284 LEU A O 1
ATOM 2185 N N . LYS A 1 285 ? -11.439 -7.063 13.040 1.00 84.12 285 LYS A N 1
ATOM 2186 C CA . LYS A 1 285 ? -11.053 -5.989 13.971 1.00 84.12 285 LYS A CA 1
ATOM 2187 C C . LYS A 1 285 ? -12.289 -5.371 14.637 1.00 84.12 285 LYS A C 1
ATOM 2189 O O . LYS A 1 285 ? -12.293 -5.203 15.853 1.00 84.12 285 LYS A O 1
ATOM 2194 N N . LYS A 1 286 ? -13.361 -5.109 13.880 1.00 83.19 286 LYS A N 1
ATOM 2195 C CA . LYS A 1 286 ? -14.626 -4.561 14.412 1.00 83.19 286 LYS A CA 1
ATOM 2196 C C . LYS A 1 286 ? -15.350 -5.531 15.343 1.00 83.19 286 LYS A C 1
ATOM 2198 O O . LYS A 1 286 ? -15.770 -5.131 16.429 1.00 83.19 286 LYS A O 1
ATOM 2203 N N . GLU A 1 287 ? -15.469 -6.797 14.952 1.00 85.50 287 GLU A N 1
ATOM 2204 C CA . GLU A 1 287 ? -16.099 -7.819 15.795 1.00 85.50 287 GLU A CA 1
ATOM 2205 C C . GLU A 1 287 ? -15.293 -8.059 17.075 1.00 85.50 287 GLU A C 1
ATOM 2207 O O . GLU A 1 287 ? -15.869 -8.131 18.158 1.00 85.50 287 GLU A O 1
ATOM 2212 N N . LYS A 1 288 ? -13.957 -8.073 16.997 1.00 84.94 288 LYS A N 1
ATOM 2213 C CA . LYS A 1 288 ? -13.087 -8.155 18.177 1.00 84.94 288 LYS A CA 1
ATOM 2214 C C . LYS A 1 288 ? -13.357 -7.011 19.157 1.00 84.94 288 LYS A C 1
ATOM 2216 O O . LYS A 1 288 ? -13.519 -7.268 20.347 1.00 84.94 288 LYS A O 1
ATOM 2221 N N . THR A 1 289 ? -13.445 -5.772 18.677 1.00 80.50 289 THR A N 1
ATOM 2222 C CA . THR A 1 289 ? -13.783 -4.597 19.501 1.00 80.50 289 THR A CA 1
ATOM 2223 C C . THR A 1 289 ? -15.140 -4.767 20.186 1.00 80.50 289 THR A C 1
ATOM 2225 O O . THR A 1 289 ? -15.261 -4.547 21.391 1.00 80.50 289 THR A O 1
ATOM 2228 N N . LYS A 1 290 ? -16.150 -5.222 19.435 1.00 83.50 290 LYS A N 1
ATOM 2229 C CA . LYS A 1 290 ? -17.508 -5.459 19.940 1.00 83.50 290 LYS A CA 1
ATOM 2230 C C . LYS A 1 290 ? -17.554 -6.555 21.008 1.00 83.50 290 LYS A C 1
ATOM 2232 O O . LYS A 1 290 ? -18.230 -6.382 22.016 1.00 83.50 290 LYS A O 1
ATOM 2237 N N . VAL A 1 291 ? -16.838 -7.661 20.800 1.00 86.38 291 VAL A N 1
ATOM 2238 C CA . VAL A 1 291 ? -16.805 -8.809 21.721 1.00 86.38 291 VAL A CA 1
ATOM 2239 C C . VAL A 1 291 ? -15.994 -8.503 22.980 1.00 86.38 291 VAL A C 1
ATOM 2241 O O . VAL A 1 291 ? -16.411 -8.864 24.075 1.00 86.38 291 VAL A O 1
ATOM 2244 N N . LEU A 1 292 ? -14.848 -7.830 22.845 1.00 85.25 292 LEU A N 1
ATOM 2245 C CA . LEU A 1 292 ? -13.962 -7.531 23.975 1.00 85.25 292 LEU A CA 1
ATOM 2246 C C . LEU A 1 292 ? -14.376 -6.280 24.763 1.00 85.25 292 LEU A C 1
ATOM 2248 O O . LEU A 1 292 ? -13.755 -5.979 25.780 1.00 85.25 292 LEU A O 1
ATOM 2252 N N . GLY A 1 293 ? -15.380 -5.529 24.298 1.00 76.25 293 GLY A N 1
ATOM 2253 C CA . GLY A 1 293 ? -15.845 -4.300 24.947 1.00 76.25 293 GLY A CA 1
ATOM 2254 C C . GLY A 1 293 ? -14.791 -3.188 25.015 1.00 76.25 293 GLY A C 1
ATOM 2255 O O . GLY A 1 293 ? -14.965 -2.223 25.756 1.00 76.25 293 GLY A O 1
ATOM 2256 N N . GLN A 1 294 ? -13.689 -3.311 24.269 1.00 66.31 294 GLN A N 1
ATOM 2257 C CA . GLN A 1 294 ? -12.622 -2.318 24.244 1.00 66.31 294 GLN A CA 1
ATOM 2258 C C . GLN A 1 294 ? -13.040 -1.161 23.345 1.00 66.31 294 GLN A C 1
ATOM 2260 O O . GLN A 1 294 ? -12.889 -1.227 22.130 1.00 66.31 294 GLN A O 1
ATOM 2265 N N . GLN A 1 295 ? -13.559 -0.092 23.938 1.00 55.34 295 GLN A N 1
ATOM 2266 C CA . GLN A 1 295 ? -13.703 1.180 23.242 1.00 55.34 295 GLN A CA 1
ATOM 2267 C C . GLN A 1 295 ? -12.291 1.736 23.031 1.00 55.34 295 GLN A C 1
ATOM 2269 O O . GLN A 1 295 ? -11.640 2.165 23.982 1.00 55.34 295 GLN A O 1
ATOM 2274 N N . TRP A 1 296 ? -11.774 1.674 21.805 1.00 53.66 296 TRP A N 1
ATOM 2275 C CA . TRP A 1 296 ? -10.664 2.551 21.443 1.00 53.66 296 TRP A CA 1
ATOM 2276 C C . TRP A 1 296 ? -11.215 3.971 21.562 1.00 53.66 296 TRP A C 1
ATOM 2278 O O . TRP A 1 296 ? -12.251 4.252 20.964 1.00 53.66 296 TRP A O 1
ATOM 2288 N N . GLY A 1 297 ? -10.615 4.794 22.426 1.00 49.97 297 GLY A N 1
ATOM 2289 C CA . GLY A 1 297 ? -11.093 6.153 22.677 1.00 49.97 297 GLY A CA 1
ATOM 2290 C C . GLY A 1 297 ? -11.224 6.917 21.363 1.00 49.97 297 GLY A C 1
ATOM 2291 O O . GLY A 1 297 ? -10.259 6.962 20.598 1.00 49.97 297 GLY A O 1
ATOM 2292 N N . GLU A 1 298 ? -12.428 7.430 21.106 1.00 38.47 298 GLU A N 1
ATOM 2293 C CA . GLU A 1 298 ? -12.729 8.346 19.997 1.00 38.47 298 GLU A CA 1
ATOM 2294 C C . GLU A 1 298 ? -11.920 9.647 20.090 1.00 38.47 298 GLU A C 1
ATOM 2296 O O . GLU A 1 298 ? -11.688 10.132 21.225 1.00 38.47 298 GLU A O 1
#